Protein AF-A0A2D7PFS9-F1 (afdb_monomer)

Nearest PDB structures (foldseek):
  6zu5-assembly1_LZ0  TM=5.337E-01  e=3.265E-01  Paranosema locustae
  4a4z-assembly1_A  TM=4.158E-01  e=7.770E-02  Saccharomyces cerevisiae
  8q9t-assembly1_A  TM=4.849E-01  e=3.458E-01  Saccharomyces cerevisiae
  9g8o-assembly1_A  TM=4.397E-01  e=2.184E-01  Homo sapiens

Radius of gyration: 18.96 Å; Cα contacts (8 Å, |Δi|>4): 313; chains: 1; bounding box: 48×33×50 Å

Mean predicted aligned error: 10.76 Å

Solvent-a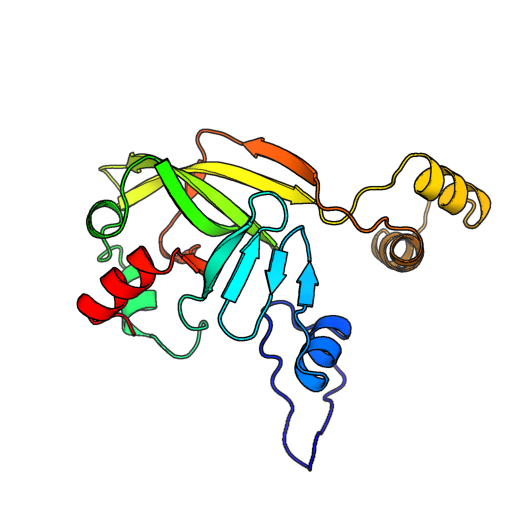ccessible surface area (backbone atoms only — not comparable to full-atom values): 10821 Å² total; per-residue (Å²): 136,86,82,59,70,57,95,88,38,83,66,77,64,76,49,93,59,87,48,73,63,40,44,50,20,60,78,67,77,41,63,34,77,55,48,25,29,37,36,44,89,58,37,35,31,33,68,72,78,72,49,60,26,32,52,56,70,60,102,83,72,32,68,66,47,55,46,26,30,72,74,58,70,52,53,54,76,84,62,48,56,70,70,42,60,34,31,28,56,53,92,93,39,74,28,46,33,34,32,66,47,72,42,89,90,71,51,29,37,29,18,34,37,36,42,44,33,32,68,44,64,50,75,64,34,48,54,49,46,54,71,79,43,75,77,62,96,77,67,55,69,69,59,55,50,64,65,49,64,83,41,55,42,94,54,49,44,78,73,44,79,41,71,86,34,79,48,50,62,76,31,60,44,24,27,33,65,70,42,49,53,52,38,44,76,74,69,42,96

Secondary structure (DSSP, 8-state):
--PPEETTEE----SSS-SHHHHHHHHTT-PEEETTEEE-SSEEEETTTTEEEEE---TTT-HHHHHHHHHT---GGGT--TT-EEEEEETTEEEEEEEEEEETTTTEEEEEEEEEES----HHHHHHHHHHS---TT--HHHHHHHHGGG--S--EEEEEEEEEEEPGGGEEEE-HHHHHHHHHTT--

Foldseek 3Di:
DDFDDDPNDTDDQLDPPPDPQSSVCVVVQHFDDFLQWTHHSFWIARNVPRAIWGFLPDPPDFPPLLVCLVVVVDQVVLLDDQQFWFWFDDPNDTWIWGFHDADPPRSKTFTKTWGKGQWDADPVLVVVLCVVDVDDPDDDPVVVVVSSVVRTDGDIDTPDIDGGDIDGSNGTTTGHPSSSVVCVVVVRD

Sequence (189 aa):
MTQYQVDGKGYFNKHPYNNRESRWCDLNEVPYARNGYLYGSETIEDQITGITYYQIDGYYNNTNLYRGFHDGTVDPSTLFKEGDTLLIRHQQADVRFKITEFSPRAKNMIGTRYLNIAWHWDEEGWNKYKKENPIETNESNWKVWHQRNAFWTTGSVLAGAQPDKIARPWSWTAVTKETLLKLQLLGYQ

pLDDT: mean 74.64, std 15.45, range [36.56, 96.38]

Structure (mmCIF, N/CA/C/O backbone):
data_AF-A0A2D7PFS9-F1
#
_entry.id   AF-A0A2D7PFS9-F1
#
loop_
_atom_site.group_PDB
_atom_site.id
_atom_site.type_symbol
_atom_site.label_atom_id
_atom_site.label_alt_id
_atom_site.label_comp_id
_atom_site.label_asym_id
_atom_site.label_entity_id
_atom_site.label_seq_id
_atom_site.pdbx_PDB_ins_code
_atom_site.Cartn_x
_atom_site.Cartn_y
_atom_site.Cartn_z
_atom_site.occupancy
_atom_site.B_iso_or_equiv
_atom_site.auth_seq_id
_atom_site.auth_comp_id
_atom_site.auth_asym_id
_atom_site.auth_atom_id
_atom_site.pdbx_PDB_model_num
ATOM 1 N N . MET A 1 1 ? -5.370 13.225 -25.194 1.00 37.44 1 MET A N 1
ATOM 2 C CA . MET A 1 1 ? -5.772 11.989 -24.489 1.00 37.44 1 MET A CA 1
ATOM 3 C C . MET A 1 1 ? -6.337 11.043 -25.527 1.00 37.44 1 MET A C 1
ATOM 5 O O . MET A 1 1 ? -7.378 11.349 -26.084 1.00 37.44 1 MET A O 1
ATOM 9 N N . THR A 1 2 ? -5.630 9.967 -25.859 1.00 36.56 2 THR A N 1
ATOM 10 C CA . THR A 1 2 ? -6.078 9.007 -26.877 1.00 36.56 2 THR A CA 1
ATOM 11 C C . THR A 1 2 ? -6.886 7.915 -26.178 1.00 36.56 2 THR A C 1
ATOM 13 O O . THR A 1 2 ? -6.328 7.142 -25.399 1.00 36.56 2 THR A O 1
ATOM 16 N N . GLN A 1 3 ? -8.205 7.910 -26.382 1.00 41.66 3 GLN A N 1
ATOM 17 C CA . GLN A 1 3 ? -9.082 6.808 -25.983 1.00 41.66 3 GLN A CA 1
ATOM 18 C C . GLN A 1 3 ? -8.794 5.617 -26.901 1.00 41.66 3 GLN A C 1
ATOM 20 O O . GLN A 1 3 ? -8.878 5.747 -28.119 1.00 41.66 3 GLN A O 1
ATOM 25 N N . TYR A 1 4 ? -8.446 4.472 -26.319 1.00 47.06 4 TYR A N 1
ATOM 26 C CA . TYR A 1 4 ? -8.440 3.206 -27.045 1.00 47.06 4 TYR A CA 1
ATOM 27 C C . TYR A 1 4 ? -9.873 2.668 -27.022 1.00 47.06 4 TYR A C 1
ATOM 29 O O . TYR A 1 4 ? -10.461 2.522 -25.948 1.00 47.06 4 TYR A O 1
ATOM 37 N N . GLN A 1 5 ? -10.456 2.447 -28.198 1.00 44.25 5 GLN A N 1
ATOM 38 C CA . GLN A 1 5 ? -11.709 1.710 -28.331 1.00 44.25 5 GLN A CA 1
ATOM 39 C C . GLN A 1 5 ? -11.367 0.232 -28.489 1.00 44.25 5 GLN A C 1
ATOM 41 O O . GLN A 1 5 ? -10.581 -0.125 -29.365 1.00 44.25 5 GLN A O 1
ATOM 46 N N . VAL A 1 6 ? -11.957 -0.607 -27.645 1.00 52.56 6 VAL A N 1
ATOM 47 C CA . VAL A 1 6 ? -11.979 -2.062 -27.826 1.00 52.56 6 VAL A CA 1
ATOM 48 C C . VAL A 1 6 ? -13.444 -2.419 -28.039 1.00 52.56 6 VAL A C 1
ATOM 50 O O . VAL A 1 6 ? -14.292 -2.046 -27.228 1.00 52.56 6 VAL A O 1
ATOM 53 N N . ASP A 1 7 ? -13.759 -3.020 -29.185 1.00 49.22 7 ASP A N 1
ATOM 54 C CA . ASP A 1 7 ? -15.115 -3.439 -29.573 1.00 49.22 7 ASP A CA 1
ATOM 55 C C . ASP A 1 7 ? -16.197 -2.348 -29.451 1.00 49.22 7 ASP A C 1
ATOM 57 O O . ASP A 1 7 ? -17.320 -2.584 -29.004 1.00 49.22 7 ASP A O 1
ATOM 61 N N . GLY A 1 8 ? -15.858 -1.107 -29.819 1.00 46.31 8 GLY A N 1
ATOM 62 C CA . GLY A 1 8 ? -16.804 0.016 -29.816 1.00 46.31 8 GLY A CA 1
ATOM 63 C C . GLY A 1 8 ? -17.217 0.516 -28.424 1.00 46.31 8 GLY A C 1
ATOM 64 O O . GLY A 1 8 ? -18.069 1.399 -28.327 1.00 46.31 8 GLY A O 1
ATOM 65 N N . LYS A 1 9 ? -16.607 0.008 -27.344 1.00 46.25 9 LYS A N 1
ATOM 66 C CA . LYS A 1 9 ? -16.792 0.497 -25.971 1.00 46.25 9 LYS A CA 1
ATOM 67 C C . LYS A 1 9 ? -15.517 1.183 -25.475 1.00 46.25 9 LYS A C 1
ATOM 69 O O . LYS A 1 9 ? -14.399 0.826 -25.848 1.00 46.25 9 LYS A O 1
ATOM 74 N N . GLY A 1 10 ? -15.685 2.219 -24.652 1.00 55.06 10 GLY A N 1
ATOM 75 C CA . GLY A 1 10 ? -14.561 2.906 -24.019 1.00 55.06 10 GLY A CA 1
ATOM 76 C C . GLY A 1 10 ? -13.816 1.953 -23.086 1.00 55.06 10 GLY A C 1
ATOM 77 O O . GLY A 1 10 ? -14.425 1.375 -22.189 1.00 55.06 10 GLY A O 1
ATOM 78 N N . TYR A 1 11 ? -12.512 1.788 -23.302 1.00 62.66 11 TYR A N 1
ATOM 79 C CA . TYR A 1 11 ? -11.672 0.982 -22.428 1.00 62.66 11 TYR A CA 1
ATOM 80 C C . TYR A 1 11 ? -11.375 1.735 -21.118 1.00 62.66 11 TYR A C 1
ATOM 82 O O . TYR A 1 11 ? -10.714 2.780 -21.133 1.00 62.66 11 TYR A O 1
ATOM 90 N N . PHE A 1 12 ? -11.852 1.207 -19.987 1.00 66.81 12 PHE A N 1
ATOM 91 C CA . PHE A 1 12 ? -11.515 1.705 -18.652 1.00 66.81 12 PHE A CA 1
ATOM 92 C C . PHE A 1 12 ? -10.329 0.914 -18.097 1.00 66.81 12 PHE A C 1
ATOM 94 O O . PHE A 1 12 ? -10.420 -0.294 -17.913 1.00 66.81 12 PHE A O 1
ATOM 101 N N . ASN A 1 13 ? -9.222 1.612 -17.842 1.00 66.75 13 ASN A N 1
ATOM 102 C CA . ASN A 1 13 ? -8.025 1.039 -17.229 1.00 66.75 13 ASN A CA 1
ATOM 103 C C . ASN A 1 13 ? -8.350 0.551 -15.812 1.00 66.75 13 ASN A C 1
ATOM 105 O O . ASN A 1 13 ? -8.906 1.326 -15.029 1.00 66.75 13 ASN A O 1
ATOM 109 N N . LYS A 1 14 ? -8.020 -0.706 -15.501 1.00 69.44 14 LYS A N 1
ATOM 110 C CA . LYS A 1 14 ? -8.278 -1.307 -14.184 1.00 69.44 14 LYS A CA 1
ATOM 111 C C . LYS A 1 14 ? -7.161 -0.977 -13.195 1.00 69.44 14 LYS A C 1
ATOM 113 O O . LYS A 1 14 ? -7.365 -1.057 -11.989 1.00 69.44 14 LYS A O 1
ATOM 118 N N . HIS A 1 15 ? -5.992 -0.557 -13.677 1.00 69.62 15 HIS A N 1
ATOM 119 C CA . HIS A 1 15 ? -4.883 -0.156 -12.824 1.00 69.62 15 HIS A CA 1
ATOM 120 C C . HIS A 1 15 ? -4.951 1.329 -12.423 1.00 69.62 15 HIS A C 1
ATOM 122 O O . HIS A 1 15 ? -5.372 2.191 -13.203 1.00 69.62 15 HIS A O 1
ATOM 128 N N . PRO A 1 16 ? -4.423 1.689 -11.236 1.00 66.38 16 PRO A N 1
ATOM 129 C CA . PRO A 1 16 ? -4.469 3.063 -10.728 1.00 66.38 16 PRO A CA 1
ATOM 130 C C . PRO A 1 16 ? -3.662 4.067 -11.565 1.00 66.38 16 PRO A C 1
ATOM 132 O O . PRO A 1 16 ? -3.905 5.274 -11.518 1.00 66.38 16 PRO A O 1
ATOM 135 N N . TYR A 1 17 ? -2.673 3.598 -12.325 1.00 67.25 17 TYR A N 1
ATOM 136 C CA . TYR A 1 17 ? -1.812 4.457 -13.129 1.00 67.25 17 TYR A CA 1
ATOM 137 C C . TYR A 1 17 ? -2.347 4.493 -14.550 1.00 67.25 17 TYR A C 1
ATOM 139 O O . TYR A 1 17 ? -2.007 3.630 -15.331 1.00 67.25 17 TYR A O 1
ATOM 147 N N . ASN A 1 18 ? -3.158 5.488 -14.909 1.00 71.81 18 ASN A N 1
ATOM 148 C CA . ASN A 1 18 ? -3.844 5.559 -16.206 1.00 71.81 18 ASN A CA 1
ATOM 149 C C . ASN A 1 18 ? -2.922 5.902 -17.413 1.00 71.81 18 ASN A C 1
ATOM 151 O O . ASN A 1 18 ? -3.154 6.872 -18.143 1.00 71.81 18 ASN A O 1
ATOM 155 N N . ASN A 1 19 ? -1.845 5.139 -17.613 1.00 74.38 19 ASN A N 1
ATOM 156 C CA . ASN A 1 19 ? -0.821 5.341 -18.646 1.00 74.38 19 ASN A CA 1
ATOM 157 C C . ASN A 1 19 ? -0.908 4.281 -19.768 1.00 74.38 19 ASN A C 1
ATOM 159 O O . ASN A 1 19 ? -1.811 3.456 -19.788 1.00 74.38 19 ASN A O 1
ATOM 163 N N . ARG A 1 20 ? -0.023 4.336 -20.772 1.00 69.75 20 ARG A N 1
ATOM 164 C CA . ARG A 1 20 ? -0.059 3.399 -21.915 1.00 69.75 20 ARG A CA 1
ATOM 165 C C . ARG A 1 20 ? 0.257 1.955 -21.511 1.00 69.75 20 ARG A C 1
ATOM 167 O O . ARG A 1 20 ? -0.365 1.042 -22.033 1.00 69.75 20 ARG A O 1
ATOM 174 N N . GLU A 1 21 ? 1.225 1.780 -20.621 1.00 67.94 21 GLU A N 1
ATOM 175 C CA . GLU A 1 21 ? 1.748 0.475 -20.212 1.00 67.94 21 GLU A CA 1
ATOM 176 C C . GLU A 1 21 ? 0.730 -0.309 -19.386 1.00 67.94 21 GLU A C 1
ATOM 178 O O . GLU A 1 21 ? 0.379 -1.418 -19.754 1.00 67.94 21 GLU A O 1
ATOM 183 N N . SER A 1 22 ? 0.156 0.312 -18.357 1.00 72.50 22 SER A N 1
ATOM 184 C CA . SER A 1 22 ? -0.964 -0.260 -17.595 1.00 72.50 22 SER A CA 1
ATOM 185 C C . SER A 1 22 ? -2.139 -0.683 -18.483 1.00 72.50 22 SER A C 1
ATOM 187 O O . SER A 1 22 ? -2.634 -1.791 -18.346 1.00 72.50 22 SER A O 1
ATOM 189 N N . ARG A 1 23 ? -2.557 0.147 -19.452 1.00 72.50 23 ARG A N 1
ATOM 190 C CA . ARG A 1 23 ? -3.626 -0.238 -20.391 1.00 72.50 23 ARG A CA 1
ATOM 191 C C . ARG A 1 23 ? -3.243 -1.463 -21.213 1.00 72.50 23 ARG A C 1
ATOM 193 O O . ARG A 1 23 ? -4.098 -2.288 -21.491 1.00 72.50 23 ARG A O 1
ATOM 200 N N . TRP A 1 24 ? -1.983 -1.570 -21.630 1.00 74.56 24 TRP A N 1
ATOM 201 C CA . TRP A 1 24 ? -1.504 -2.757 -22.332 1.00 74.56 24 TRP A CA 1
ATOM 202 C C . TRP A 1 24 ? -1.527 -3.986 -21.416 1.00 74.56 24 TRP A C 1
ATOM 204 O O . TRP A 1 24 ? -2.018 -5.024 -21.848 1.00 74.56 24 TRP A O 1
ATOM 214 N N . CYS A 1 25 ? -1.071 -3.860 -20.167 1.00 67.69 25 CYS A N 1
ATOM 215 C CA . CYS A 1 25 ? -1.106 -4.938 -19.177 1.00 67.69 25 CYS A CA 1
ATOM 216 C C . CYS A 1 25 ? -2.524 -5.479 -18.990 1.00 67.69 25 CYS A C 1
ATOM 218 O O . CYS A 1 25 ? -2.749 -6.674 -19.158 1.00 67.69 25 CYS A O 1
ATOM 220 N N . ASP A 1 26 ? -3.494 -4.590 -18.777 1.00 71.88 26 ASP A N 1
ATOM 221 C CA . ASP A 1 26 ? -4.888 -4.992 -18.646 1.00 71.88 26 ASP A CA 1
ATOM 222 C C . ASP A 1 26 ? -5.436 -5.706 -19.896 1.00 71.88 26 ASP A C 1
ATOM 224 O O . ASP A 1 26 ? -6.145 -6.702 -19.777 1.00 71.88 26 ASP A O 1
ATOM 228 N N . LEU A 1 27 ? -5.141 -5.185 -21.097 1.00 73.12 27 LEU A N 1
ATOM 229 C CA . LEU A 1 27 ? -5.621 -5.751 -22.365 1.00 73.12 27 LEU A CA 1
ATOM 230 C C . LEU A 1 27 ? -5.030 -7.132 -22.663 1.00 73.12 27 LEU A C 1
ATOM 232 O O . LEU A 1 27 ? -5.586 -7.862 -23.477 1.00 73.12 27 LEU A O 1
ATOM 236 N N . ASN A 1 28 ? -3.905 -7.467 -22.034 1.00 71.25 28 ASN A N 1
ATOM 237 C CA . ASN A 1 28 ? -3.228 -8.752 -22.180 1.00 71.25 28 ASN A CA 1
ATOM 238 C C . ASN A 1 28 ? -3.375 -9.627 -20.929 1.00 71.25 28 ASN A C 1
ATOM 240 O O . ASN A 1 28 ? -2.728 -10.665 -20.849 1.00 71.25 28 ASN A O 1
ATOM 244 N N . GLU A 1 29 ? -4.196 -9.208 -19.959 1.00 73.56 29 GLU A N 1
ATOM 245 C CA . GLU A 1 29 ? -4.440 -9.931 -18.706 1.00 73.56 29 GLU A CA 1
ATOM 246 C C . GLU A 1 29 ? -3.153 -10.264 -17.928 1.00 73.56 29 GLU A C 1
ATOM 248 O O . GLU A 1 29 ? -3.071 -11.270 -17.222 1.00 73.56 29 GLU A O 1
ATOM 253 N N . VAL A 1 30 ? -2.136 -9.402 -18.031 1.00 72.31 30 VAL A N 1
ATOM 254 C CA . VAL A 1 30 ? -0.877 -9.535 -17.287 1.00 72.31 30 VAL A CA 1
ATOM 255 C C . VAL A 1 30 ? -0.781 -8.470 -16.197 1.00 72.31 30 VAL A C 1
ATOM 257 O O . VAL A 1 30 ? -1.264 -7.354 -16.389 1.00 72.31 30 VAL A O 1
ATOM 260 N N . PRO A 1 31 ? -0.137 -8.755 -15.054 1.00 71.62 31 PRO A N 1
ATOM 261 C CA . PRO A 1 31 ? 0.005 -7.754 -14.007 1.00 71.62 31 PRO A CA 1
ATOM 262 C C . PRO A 1 31 ? 0.875 -6.561 -14.435 1.00 71.62 31 PRO A C 1
ATOM 264 O O . PRO A 1 31 ? 1.884 -6.715 -15.126 1.00 71.62 31 PRO A O 1
ATOM 267 N N . TYR A 1 32 ? 0.518 -5.361 -13.978 1.00 77.69 32 TYR A N 1
ATOM 268 C CA . TYR A 1 32 ? 1.277 -4.137 -14.225 1.00 77.69 32 TYR A CA 1
ATOM 269 C C . TYR A 1 32 ? 2.350 -3.935 -13.149 1.00 77.69 32 TYR A C 1
ATOM 271 O O . TYR A 1 32 ? 2.025 -3.790 -11.976 1.00 77.69 32 TYR A O 1
ATOM 279 N N . ALA A 1 33 ? 3.631 -3.897 -13.517 1.00 79.06 33 ALA A N 1
ATOM 280 C CA . ALA A 1 33 ? 4.724 -3.695 -12.564 1.00 79.06 33 ALA A CA 1
ATOM 281 C C . ALA A 1 33 ? 5.068 -2.205 -12.395 1.00 79.06 33 ALA A C 1
ATOM 283 O O . ALA A 1 33 ? 5.332 -1.500 -13.369 1.00 79.06 33 ALA A O 1
ATOM 284 N N . ARG A 1 34 ? 5.107 -1.704 -11.153 1.00 78.50 34 ARG A N 1
ATOM 285 C CA . ARG A 1 34 ? 5.558 -0.337 -10.848 1.00 78.50 34 ARG A CA 1
ATOM 286 C C . ARG A 1 34 ? 5.988 -0.176 -9.396 1.00 78.50 34 ARG A C 1
ATOM 288 O O . ARG A 1 34 ? 5.299 -0.612 -8.488 1.00 78.50 34 ARG A O 1
ATOM 295 N N . ASN A 1 35 ? 7.082 0.553 -9.170 1.00 78.06 35 ASN A N 1
ATOM 296 C CA . ASN A 1 35 ? 7.587 0.916 -7.836 1.00 78.06 35 ASN A CA 1
ATOM 297 C C . ASN A 1 35 ? 7.709 -0.277 -6.874 1.00 78.06 35 ASN A C 1
ATOM 299 O O . ASN A 1 35 ? 7.381 -0.156 -5.708 1.00 78.06 35 ASN A O 1
ATOM 303 N N . GLY A 1 36 ? 8.134 -1.437 -7.361 1.00 79.31 36 GLY A N 1
ATOM 304 C CA . GLY A 1 36 ? 8.255 -2.660 -6.576 1.00 79.31 36 GLY A CA 1
ATOM 305 C C . GLY A 1 36 ? 6.948 -3.312 -6.180 1.00 79.31 36 GLY A C 1
ATOM 306 O O . GLY A 1 36 ? 6.937 -4.141 -5.277 1.00 79.31 36 GLY A O 1
ATOM 307 N N . TYR A 1 37 ? 5.877 -2.964 -6.883 1.00 85.81 37 TYR A N 1
ATOM 308 C CA . TYR A 1 37 ? 4.591 -3.619 -6.781 1.00 85.81 37 TYR A CA 1
ATOM 309 C C . TYR A 1 37 ? 4.185 -4.218 -8.119 1.00 85.81 37 TYR A C 1
ATOM 311 O O . TYR A 1 37 ? 4.434 -3.633 -9.177 1.00 85.81 37 TYR A O 1
ATOM 319 N N . LEU A 1 38 ? 3.528 -5.365 -8.050 1.00 85.94 38 LEU A N 1
ATOM 320 C CA . LEU A 1 38 ? 2.898 -6.030 -9.174 1.00 85.94 38 LEU A CA 1
ATOM 321 C C . LEU A 1 38 ? 1.381 -5.894 -9.015 1.00 85.94 38 LEU A C 1
ATOM 323 O O . LEU A 1 38 ? 0.779 -6.503 -8.134 1.00 85.94 38 LEU A O 1
ATOM 327 N N . TYR A 1 39 ? 0.777 -5.029 -9.822 1.00 85.25 39 TYR A N 1
ATOM 328 C CA . TYR A 1 39 ? -0.640 -4.693 -9.768 1.00 85.25 39 TYR A CA 1
ATOM 329 C C . TYR A 1 39 ? -1.437 -5.673 -10.631 1.00 85.25 39 TYR A C 1
ATOM 331 O O . TYR A 1 39 ? -1.356 -5.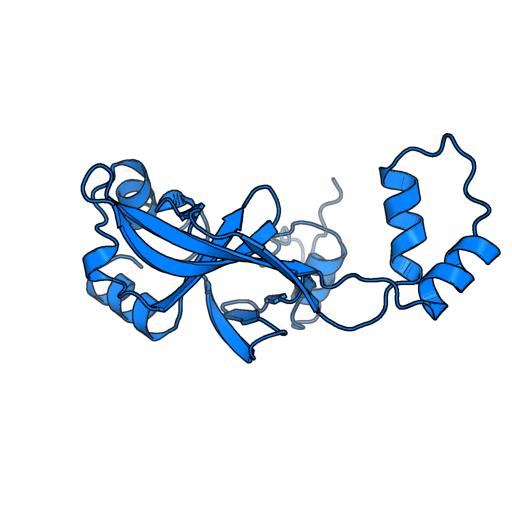630 -11.857 1.00 85.25 39 TYR A O 1
ATOM 339 N N . GLY A 1 40 ? -2.219 -6.540 -9.995 1.00 81.94 40 GLY A N 1
ATOM 340 C CA . GLY A 1 40 ? -3.272 -7.318 -10.639 1.00 81.94 40 GLY A CA 1
ATOM 341 C C . GLY A 1 40 ? -4.590 -6.542 -10.721 1.00 81.94 40 GLY A C 1
ATOM 342 O O . GLY A 1 40 ? -4.657 -5.352 -10.398 1.00 81.94 40 GLY A O 1
ATOM 343 N N . SER A 1 41 ? -5.651 -7.233 -11.140 1.00 77.12 41 SER A N 1
ATOM 344 C CA . SER A 1 41 ? -7.008 -6.672 -11.193 1.00 77.12 41 SER A CA 1
ATOM 345 C C . SER A 1 41 ? -7.600 -6.411 -9.806 1.00 77.12 41 SER A C 1
ATOM 347 O O . SER A 1 41 ? -8.344 -5.456 -9.642 1.00 77.12 41 SER A O 1
ATOM 349 N N . GLU A 1 42 ? -7.262 -7.244 -8.820 1.00 82.75 42 GLU A N 1
ATOM 350 C CA . GLU A 1 42 ? -7.801 -7.174 -7.448 1.00 82.75 42 GLU A CA 1
ATOM 351 C C . GLU A 1 42 ? -6.700 -7.109 -6.384 1.00 82.75 42 GLU A C 1
ATOM 353 O O . GLU A 1 42 ? -6.916 -6.667 -5.253 1.00 82.75 42 GLU A O 1
ATOM 358 N N . THR A 1 43 ? -5.498 -7.555 -6.737 1.00 90.25 43 THR A N 1
ATOM 359 C CA . THR A 1 43 ? -4.380 -7.709 -5.813 1.00 90.25 43 THR A CA 1
ATOM 360 C C . THR A 1 43 ? -3.212 -6.821 -6.203 1.00 90.25 43 THR A C 1
ATOM 362 O O . THR A 1 43 ? -3.080 -6.369 -7.340 1.00 90.25 43 THR A O 1
ATOM 365 N N . ILE A 1 44 ? -2.360 -6.536 -5.226 1.00 91.38 44 ILE A N 1
ATOM 366 C CA . ILE A 1 44 ? -1.095 -5.838 -5.412 1.00 91.38 44 ILE A CA 1
ATOM 367 C C . ILE A 1 44 ? -0.042 -6.609 -4.628 1.00 91.38 44 ILE A C 1
ATOM 369 O O . ILE A 1 44 ? -0.118 -6.687 -3.403 1.00 91.38 44 ILE A O 1
ATOM 373 N N . GLU A 1 45 ? 0.942 -7.178 -5.311 1.00 91.56 45 GLU A N 1
ATOM 374 C CA . GLU A 1 45 ? 2.037 -7.894 -4.660 1.00 91.56 45 GLU A CA 1
ATOM 375 C C . GLU A 1 45 ? 3.235 -6.967 -4.456 1.00 91.56 45 GLU A C 1
ATOM 377 O O . GLU A 1 45 ? 3.754 -6.400 -5.414 1.00 91.56 45 GLU A O 1
ATOM 382 N N . ASP A 1 46 ? 3.696 -6.823 -3.216 1.00 91.12 46 ASP A N 1
ATOM 383 C CA . ASP A 1 46 ? 4.973 -6.184 -2.900 1.00 91.12 46 ASP A CA 1
ATOM 384 C C . ASP A 1 46 ? 6.118 -7.145 -3.222 1.00 91.12 46 ASP A C 1
ATOM 386 O O . ASP A 1 46 ? 6.378 -8.090 -2.478 1.00 91.12 46 ASP A O 1
ATOM 390 N N . GLN A 1 47 ? 6.822 -6.869 -4.317 1.00 85.12 47 GLN A N 1
ATOM 391 C CA . GLN A 1 47 ? 7.901 -7.702 -4.848 1.00 85.12 47 GLN A CA 1
ATOM 392 C C . GLN A 1 47 ? 9.137 -7.748 -3.933 1.00 85.12 47 GLN A C 1
ATOM 394 O O . GLN A 1 47 ? 10.017 -8.578 -4.139 1.00 85.12 47 GLN A O 1
ATOM 399 N N . ILE A 1 48 ? 9.234 -6.869 -2.928 1.00 84.19 48 ILE A N 1
ATOM 400 C CA . ILE A 1 48 ? 10.351 -6.859 -1.972 1.00 84.19 48 ILE A CA 1
ATOM 401 C C . ILE A 1 48 ? 10.092 -7.828 -0.819 1.00 84.19 48 ILE A C 1
ATOM 403 O O . ILE A 1 48 ? 11.016 -8.478 -0.337 1.00 84.19 48 ILE A O 1
ATOM 407 N N . THR A 1 49 ? 8.849 -7.910 -0.340 1.00 87.88 49 THR A N 1
ATOM 408 C CA . THR A 1 49 ? 8.495 -8.760 0.813 1.00 87.88 49 THR A CA 1
ATOM 409 C C . THR A 1 49 ? 7.671 -9.991 0.469 1.00 87.88 49 THR A C 1
ATOM 411 O O . THR A 1 49 ? 7.444 -10.811 1.353 1.00 87.88 49 THR A O 1
ATOM 414 N N . GLY A 1 50 ? 7.177 -10.111 -0.764 1.00 89.75 50 GLY A N 1
ATOM 415 C CA . GLY A 1 50 ? 6.237 -11.159 -1.176 1.00 89.75 50 GLY A CA 1
ATOM 416 C C . GLY A 1 50 ? 4.847 -11.023 -0.543 1.00 89.75 50 GLY A C 1
ATOM 417 O O . GLY A 1 50 ? 4.058 -11.965 -0.558 1.00 89.75 50 GLY A O 1
ATOM 418 N N . ILE A 1 51 ? 4.531 -9.869 0.057 1.00 93.62 51 ILE A N 1
ATOM 419 C CA . ILE A 1 51 ? 3.226 -9.645 0.690 1.00 93.62 51 ILE A CA 1
ATOM 420 C C . ILE A 1 51 ? 2.222 -9.294 -0.402 1.00 93.62 51 ILE A C 1
ATOM 422 O O . ILE A 1 51 ? 2.430 -8.353 -1.165 1.00 93.62 51 ILE A O 1
ATOM 426 N N . THR A 1 52 ? 1.107 -10.020 -0.440 1.00 95.69 52 THR A N 1
ATOM 427 C CA . THR A 1 52 ? -0.028 -9.695 -1.306 1.00 95.69 52 THR A CA 1
ATOM 428 C C . THR A 1 52 ? -1.051 -8.856 -0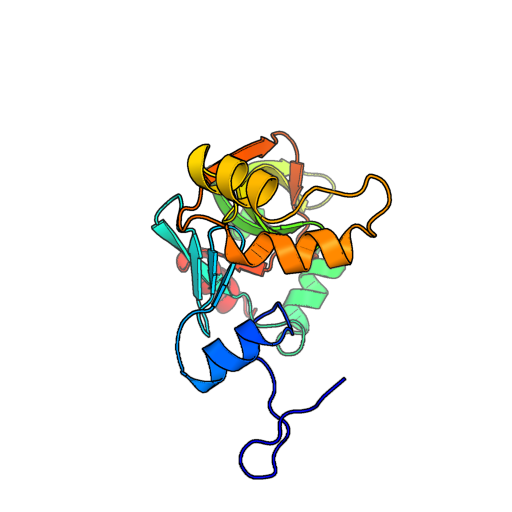.552 1.00 95.69 52 THR A C 1
ATOM 430 O O . THR A 1 52 ? -1.612 -9.284 0.462 1.00 95.69 52 THR A O 1
ATOM 433 N N . TYR A 1 53 ? -1.319 -7.672 -1.083 1.00 95.38 53 TYR A N 1
ATOM 434 C CA . TYR A 1 53 ? -2.391 -6.785 -0.665 1.00 95.38 53 TYR A CA 1
ATOM 435 C C . TYR A 1 53 ? -3.591 -6.936 -1.600 1.00 95.38 53 TYR A C 1
ATOM 437 O O . TYR A 1 53 ? -3.452 -7.316 -2.760 1.00 95.38 53 TYR A O 1
ATOM 445 N N . TYR A 1 54 ? -4.770 -6.621 -1.089 1.00 92.06 54 TYR A N 1
ATOM 446 C CA . TYR A 1 54 ? -6.043 -6.649 -1.787 1.00 92.06 54 TYR A CA 1
ATOM 447 C C . TYR A 1 54 ? -6.574 -5.230 -1.821 1.00 92.06 54 TYR A C 1
ATOM 449 O O . TYR A 1 54 ? -6.602 -4.546 -0.791 1.00 92.06 54 TYR A O 1
ATOM 457 N N . GLN A 1 55 ? -6.920 -4.777 -3.019 1.00 86.50 55 GLN A N 1
ATOM 458 C CA . GLN A 1 55 ? -7.391 -3.421 -3.231 1.00 86.50 55 GLN A CA 1
ATOM 459 C C . GLN A 1 55 ? -8.673 -3.206 -2.425 1.00 86.50 55 GLN A C 1
ATOM 461 O O . GLN A 1 55 ? -9.578 -4.036 -2.433 1.00 86.50 55 GLN A O 1
ATOM 466 N N . ILE A 1 56 ? -8.712 -2.103 -1.683 1.00 82.31 56 ILE A N 1
ATOM 467 C CA . ILE A 1 56 ? -9.953 -1.621 -1.087 1.00 82.31 56 ILE A CA 1
ATOM 468 C C . ILE A 1 56 ? -10.688 -0.960 -2.251 1.00 82.31 56 ILE A C 1
ATOM 470 O O . ILE A 1 56 ? -10.124 -0.044 -2.852 1.00 82.31 56 ILE A O 1
ATOM 474 N N . ASP A 1 57 ? -11.851 -1.496 -2.622 1.00 63.88 57 ASP A N 1
ATOM 475 C CA . ASP A 1 57 ? -12.530 -1.246 -3.897 1.00 63.88 57 ASP A CA 1
ATOM 476 C C . ASP A 1 57 ? -12.462 0.218 -4.362 1.00 63.88 57 ASP A C 1
ATOM 478 O O . ASP A 1 57 ? -12.636 1.156 -3.578 1.00 63.88 57 ASP A O 1
ATOM 482 N N . GLY A 1 58 ? -12.161 0.405 -5.653 1.00 53.53 58 GLY A N 1
ATOM 483 C CA . GLY A 1 58 ? -11.769 1.690 -6.232 1.00 53.53 58 GLY A CA 1
ATOM 484 C C . GLY A 1 58 ? -12.737 2.832 -5.912 1.00 53.53 58 GLY A C 1
ATOM 485 O O . GLY A 1 58 ? -13.939 2.616 -5.781 1.00 53.53 58 GLY A O 1
ATOM 486 N N . TYR A 1 59 ? -12.184 4.052 -5.857 1.00 42.44 59 TYR A N 1
ATOM 487 C CA . TYR A 1 59 ? -12.746 5.382 -5.524 1.00 42.44 59 TYR A CA 1
ATOM 488 C C . TYR A 1 59 ? -14.237 5.674 -5.844 1.00 42.44 59 TYR A C 1
ATOM 490 O O . TYR A 1 59 ? -14.785 6.658 -5.355 1.00 42.44 59 TYR A O 1
ATOM 498 N N . TYR A 1 60 ? -14.903 4.854 -6.658 1.00 41.91 60 TYR A N 1
ATOM 499 C CA . TYR A 1 60 ? -16.249 5.041 -7.185 1.00 41.91 60 TYR A CA 1
ATOM 500 C C . TYR A 1 60 ? -17.328 4.079 -6.651 1.00 41.91 60 TYR A C 1
ATOM 502 O O . TYR A 1 60 ? -18.499 4.413 -6.809 1.00 41.91 60 TYR A O 1
ATOM 510 N N . ASN A 1 61 ? -16.995 2.951 -5.999 1.00 49.69 61 ASN A N 1
ATOM 511 C CA . ASN A 1 61 ? -18.008 1.926 -5.672 1.00 49.69 61 ASN A CA 1
ATOM 512 C C . ASN A 1 61 ? -18.403 1.812 -4.185 1.00 49.69 61 ASN A C 1
ATOM 514 O O . ASN A 1 61 ? -19.517 1.375 -3.911 1.00 49.69 61 ASN A O 1
ATOM 518 N N . ASN A 1 62 ? -17.583 2.281 -3.233 1.00 61.53 62 ASN A N 1
ATOM 519 C CA . ASN A 1 62 ? -17.887 2.167 -1.797 1.00 61.53 62 ASN A CA 1
ATOM 520 C C . ASN A 1 62 ? -18.021 3.530 -1.095 1.00 61.53 62 ASN A C 1
ATOM 522 O O . ASN A 1 62 ? -17.162 3.973 -0.326 1.00 61.53 62 ASN A O 1
ATOM 526 N N . THR A 1 63 ? -19.134 4.224 -1.343 1.00 65.19 63 THR A N 1
ATOM 527 C CA . THR A 1 63 ? -19.402 5.547 -0.750 1.00 65.19 63 THR A CA 1
ATOM 528 C C . THR A 1 63 ? -19.421 5.544 0.778 1.00 65.19 63 THR A C 1
ATOM 530 O O . THR A 1 63 ? -19.112 6.571 1.379 1.00 65.19 63 THR A O 1
ATOM 533 N N . ASN A 1 64 ? -19.767 4.422 1.417 1.00 71.69 64 ASN A N 1
ATOM 534 C CA . ASN A 1 64 ? -19.856 4.329 2.876 1.00 71.69 64 ASN A CA 1
ATOM 535 C C . ASN A 1 64 ? -18.475 4.261 3.526 1.00 71.69 64 ASN A C 1
ATOM 537 O O . ASN A 1 64 ? -18.234 4.965 4.503 1.00 71.69 64 ASN A O 1
ATOM 541 N N . LEU A 1 65 ? -17.554 3.484 2.955 1.00 75.12 65 LEU A N 1
ATOM 542 C CA . LEU A 1 65 ? -16.182 3.409 3.443 1.00 75.12 65 LEU A CA 1
ATOM 543 C C . LEU A 1 65 ? -15.436 4.724 3.226 1.00 75.12 65 LEU A C 1
ATOM 545 O O . LEU A 1 65 ? -14.816 5.232 4.155 1.00 75.12 65 LEU A O 1
ATOM 549 N N . TYR A 1 66 ? -15.551 5.332 2.041 1.00 71.00 66 TYR A N 1
ATOM 550 C CA . TYR A 1 66 ? -14.911 6.624 1.780 1.00 71.00 66 TYR A CA 1
ATOM 551 C C . TYR A 1 66 ? -15.513 7.754 2.616 1.00 71.00 66 TYR A C 1
ATOM 553 O O . TYR A 1 66 ? -14.768 8.599 3.116 1.00 71.00 66 TYR A O 1
ATOM 561 N N . ARG A 1 67 ? -16.835 7.761 2.839 1.00 73.75 67 ARG A N 1
ATOM 562 C CA . ARG A 1 67 ? -17.454 8.681 3.802 1.00 73.75 67 ARG A CA 1
ATOM 563 C C . ARG A 1 67 ? -16.886 8.444 5.200 1.00 73.75 67 ARG A C 1
ATOM 565 O O . ARG A 1 67 ? -16.427 9.407 5.802 1.00 73.75 67 ARG A O 1
ATOM 572 N N . GLY A 1 68 ? -16.811 7.185 5.632 1.00 72.25 68 GLY A N 1
ATOM 573 C CA . GLY A 1 68 ? -16.255 6.791 6.923 1.00 72.25 68 GLY A CA 1
ATOM 574 C C . GLY A 1 68 ? -14.781 7.170 7.119 1.00 72.25 68 GLY A C 1
ATOM 575 O O . GLY A 1 68 ? -14.339 7.511 8.219 1.00 72.25 68 GLY A O 1
ATOM 576 N N . PHE A 1 69 ? -14.007 7.148 6.032 1.00 75.81 69 PHE A N 1
ATOM 577 C CA . PHE A 1 69 ? -12.635 7.638 5.996 1.00 75.81 69 PHE A CA 1
ATOM 578 C C . PHE A 1 69 ? -12.556 9.164 6.099 1.00 75.81 69 PHE A C 1
ATOM 580 O O . PHE A 1 69 ? -11.644 9.676 6.745 1.00 75.81 69 PHE A O 1
ATOM 587 N N . HIS A 1 70 ? -13.477 9.891 5.461 1.00 71.19 70 HIS A N 1
ATOM 588 C CA . HIS A 1 70 ? -13.494 11.354 5.440 1.00 71.19 70 HIS A CA 1
ATOM 589 C C . HIS A 1 70 ? -14.052 11.982 6.722 1.00 71.19 70 HIS A C 1
ATOM 591 O O . HIS A 1 70 ? -13.532 13.005 7.164 1.00 71.19 70 HIS A O 1
ATOM 597 N N . ASP A 1 71 ? -15.090 11.393 7.315 1.00 75.06 71 ASP A N 1
ATOM 598 C CA . ASP A 1 71 ? -15.733 11.887 8.537 1.00 75.06 71 ASP A CA 1
ATOM 599 C C . ASP A 1 71 ? -15.058 11.379 9.826 1.00 75.06 71 ASP A C 1
ATOM 601 O O . ASP A 1 71 ? -15.386 11.835 10.923 1.00 75.06 71 ASP A O 1
ATOM 605 N N . GLY A 1 72 ? -14.083 10.470 9.703 1.00 68.94 72 GLY A N 1
ATOM 606 C CA . GLY A 1 72 ? -13.341 9.912 10.831 1.00 68.94 72 GLY A CA 1
ATOM 607 C C . GLY A 1 72 ? -14.166 8.949 11.685 1.00 68.94 72 GLY A C 1
ATOM 608 O O . GLY A 1 72 ? -13.845 8.717 12.855 1.00 68.94 72 GLY A O 1
ATOM 609 N N . THR A 1 73 ? -15.247 8.383 11.150 1.00 75.38 73 THR A N 1
ATOM 610 C CA . THR A 1 73 ? -16.027 7.361 11.860 1.00 75.38 73 THR A CA 1
ATOM 611 C C . THR A 1 73 ? -15.318 6.010 11.863 1.00 75.38 73 THR A C 1
ATOM 613 O O . THR A 1 73 ? -15.399 5.310 12.875 1.00 75.38 73 THR A O 1
ATOM 616 N N . VAL A 1 74 ? -14.523 5.697 10.832 1.00 78.19 74 VAL A N 1
ATOM 617 C CA . VAL A 1 74 ? -13.691 4.484 10.800 1.00 78.19 74 VAL A CA 1
ATOM 618 C C . VAL A 1 74 ? -12.596 4.573 11.862 1.00 78.19 74 VAL A C 1
ATOM 620 O O . VAL A 1 74 ? -11.755 5.469 11.831 1.00 78.19 74 VAL A O 1
ATOM 623 N N . ASP A 1 75 ? -12.605 3.630 12.804 1.00 84.12 75 ASP A N 1
ATOM 624 C CA . ASP A 1 75 ? -11.557 3.473 13.810 1.00 84.12 75 ASP A CA 1
ATOM 625 C C . ASP A 1 75 ? -10.537 2.416 13.354 1.00 84.12 75 ASP A C 1
ATOM 627 O O . ASP A 1 75 ? -10.860 1.222 13.350 1.00 84.12 75 ASP A O 1
ATOM 631 N N . PRO A 1 76 ? -9.300 2.808 12.987 1.00 87.06 76 PRO A N 1
ATOM 632 C CA . PRO A 1 76 ? -8.300 1.857 12.519 1.00 87.06 76 PRO A CA 1
ATOM 633 C C . PRO A 1 76 ? -7.928 0.798 13.558 1.00 87.06 76 PRO A C 1
ATOM 635 O O . PRO A 1 76 ? -7.560 -0.306 13.169 1.00 87.06 76 PRO A O 1
ATOM 638 N N . SER A 1 77 ? -8.057 1.091 14.856 1.00 87.75 77 SER A N 1
ATOM 639 C CA . SER A 1 77 ? -7.710 0.139 15.923 1.00 87.75 77 SER A CA 1
ATOM 640 C C . SER A 1 77 ? -8.653 -1.069 15.984 1.00 87.75 77 SER A C 1
ATOM 642 O O . SER A 1 77 ? -8.311 -2.103 16.549 1.00 87.75 77 SER A O 1
ATOM 644 N N . THR A 1 78 ? -9.829 -0.972 15.356 1.00 87.19 78 THR A N 1
ATOM 645 C CA . THR A 1 78 ? -10.778 -2.092 15.227 1.00 87.19 78 THR A CA 1
ATOM 646 C C . THR A 1 78 ? -10.454 -3.017 14.050 1.00 87.19 78 THR A C 1
ATOM 648 O O . THR A 1 78 ? -10.919 -4.155 13.998 1.00 87.19 78 THR A O 1
ATOM 651 N N . LEU A 1 79 ? -9.646 -2.538 13.100 1.00 89.19 79 LEU A N 1
ATOM 652 C CA . LEU A 1 79 ? -9.318 -3.220 11.846 1.00 89.19 79 LEU A CA 1
ATOM 653 C C . LEU A 1 79 ? -7.892 -3.781 11.845 1.00 89.19 79 LEU A C 1
ATOM 655 O O . LEU A 1 79 ? -7.638 -4.837 11.256 1.00 89.19 79 LEU A O 1
ATOM 659 N N . PHE A 1 80 ? -6.979 -3.074 12.508 1.00 93.12 80 PHE A N 1
ATOM 660 C CA . PHE A 1 80 ? -5.546 -3.331 12.507 1.00 93.12 80 PHE A CA 1
ATOM 661 C C . PHE A 1 80 ? -4.997 -3.473 13.926 1.00 93.12 80 PHE A C 1
ATOM 663 O O . PHE A 1 80 ? -5.558 -2.947 14.885 1.00 93.12 80 PHE A O 1
ATOM 670 N N . LYS A 1 81 ? -3.833 -4.111 14.031 1.00 94.38 81 LYS A N 1
ATOM 671 C CA . LYS A 1 81 ? -2.961 -4.103 15.215 1.00 94.38 81 LYS A CA 1
ATOM 672 C C . LYS A 1 81 ? -1.588 -3.521 14.874 1.00 94.38 81 LYS A C 1
ATOM 674 O O . LYS A 1 81 ? -1.215 -3.387 13.708 1.00 94.38 81 LYS A O 1
ATOM 679 N N . GLU A 1 82 ? -0.811 -3.193 15.900 1.00 94.75 82 GLU A N 1
ATOM 680 C CA . GLU A 1 82 ? 0.598 -2.839 15.719 1.00 94.75 82 GLU A CA 1
ATOM 681 C C . GLU A 1 82 ? 1.354 -3.971 15.009 1.00 94.75 82 GLU A C 1
ATOM 683 O O . GLU A 1 82 ? 1.133 -5.158 15.259 1.00 94.75 82 GLU A O 1
ATOM 688 N N . GLY A 1 83 ? 2.242 -3.600 14.090 1.00 94.69 83 GLY A N 1
ATOM 689 C CA . GLY A 1 83 ? 2.979 -4.529 13.241 1.00 94.69 83 GLY A CA 1
ATOM 690 C C . GLY A 1 83 ? 2.270 -4.915 11.942 1.00 94.69 83 GLY A C 1
ATOM 691 O O . GLY A 1 83 ? 2.966 -5.351 11.020 1.00 94.69 83 GLY A O 1
ATOM 692 N N . ASP A 1 84 ? 0.953 -4.706 11.826 1.00 95.81 84 ASP A N 1
ATOM 693 C CA . ASP A 1 84 ? 0.229 -4.928 10.573 1.00 95.81 84 ASP A CA 1
ATOM 694 C C . ASP A 1 84 ? 0.716 -3.976 9.475 1.00 95.81 84 ASP A C 1
ATOM 696 O O . ASP A 1 84 ? 1.291 -2.908 9.728 1.00 95.81 84 ASP A O 1
ATOM 700 N N . THR A 1 85 ? 0.474 -4.376 8.225 1.00 95.94 85 THR A N 1
ATOM 701 C CA . THR A 1 85 ? 0.836 -3.575 7.058 1.00 95.94 85 THR A CA 1
ATOM 702 C C . THR A 1 85 ? -0.343 -3.339 6.131 1.00 95.94 85 THR A C 1
ATOM 704 O O . THR A 1 85 ? -1.253 -4.159 6.025 1.00 95.94 85 THR A O 1
ATOM 707 N N . LEU A 1 86 ? -0.288 -2.217 5.425 1.00 95.56 86 LEU A N 1
ATOM 708 C CA . LEU A 1 86 ? -1.202 -1.852 4.352 1.00 95.56 86 LEU A CA 1
ATOM 709 C C . LEU A 1 86 ? -0.456 -1.040 3.291 1.00 95.56 86 LEU A C 1
ATOM 711 O O . LEU A 1 86 ? 0.628 -0.511 3.556 1.00 95.56 86 LEU A O 1
ATOM 715 N N . LEU A 1 87 ? -1.050 -0.900 2.110 1.00 94.00 87 LEU A N 1
ATOM 716 C CA . LEU A 1 87 ? -0.622 0.091 1.132 1.00 94.00 87 LEU A CA 1
ATOM 717 C C . LEU A 1 87 ? -1.400 1.385 1.337 1.00 94.00 87 LEU A C 1
ATOM 719 O O . LEU A 1 87 ? -2.626 1.390 1.482 1.00 94.00 87 LEU A O 1
ATOM 723 N N . ILE A 1 88 ? -0.661 2.490 1.331 1.00 91.56 88 ILE A N 1
ATOM 724 C CA . ILE A 1 88 ? -1.228 3.833 1.335 1.00 91.56 88 ILE A CA 1
ATOM 725 C C . ILE A 1 88 ? -0.770 4.606 0.103 1.00 91.56 88 ILE A C 1
ATOM 727 O O . ILE A 1 88 ? 0.360 4.454 -0.364 1.00 91.56 88 ILE A O 1
ATOM 731 N N . ARG A 1 89 ? -1.615 5.515 -0.380 1.00 87.12 89 ARG A N 1
ATOM 732 C CA . ARG A 1 89 ? -1.252 6.523 -1.368 1.00 87.12 89 ARG A CA 1
ATOM 733 C C . ARG A 1 89 ? -0.419 7.604 -0.691 1.00 87.12 89 ARG A C 1
ATOM 735 O O . ARG A 1 89 ? -0.915 8.378 0.130 1.00 87.12 89 ARG A O 1
ATOM 742 N N . HIS A 1 90 ? 0.848 7.704 -1.074 1.00 83.81 90 HIS A N 1
ATOM 743 C CA . HIS A 1 90 ? 1.705 8.824 -0.716 1.00 83.81 90 HIS A CA 1
ATOM 744 C C . HIS A 1 90 ? 2.168 9.550 -1.977 1.00 83.81 90 HIS A C 1
ATOM 746 O O . HIS A 1 90 ? 2.834 8.978 -2.837 1.00 83.81 90 HIS A O 1
ATOM 752 N N . GLN A 1 91 ? 1.807 10.833 -2.080 1.00 78.19 91 GLN A N 1
ATOM 753 C CA . GLN A 1 91 ? 1.978 11.618 -3.303 1.00 78.19 91 GLN A CA 1
ATOM 754 C C . GLN A 1 91 ? 1.334 10.888 -4.495 1.00 78.19 91 GLN A C 1
ATOM 756 O O . GLN A 1 91 ? 0.121 10.697 -4.518 1.00 78.19 91 GLN A O 1
ATOM 761 N N . GLN A 1 92 ? 2.136 10.464 -5.468 1.00 71.38 92 GLN A N 1
ATOM 762 C CA . GLN A 1 92 ? 1.688 9.806 -6.692 1.00 71.38 92 GLN A CA 1
ATOM 763 C C . GLN A 1 92 ? 2.024 8.309 -6.718 1.00 71.38 92 GLN A C 1
ATOM 765 O O . GLN A 1 92 ? 1.949 7.705 -7.783 1.00 71.38 92 GLN A O 1
ATOM 770 N N . ALA A 1 93 ? 2.391 7.704 -5.585 1.00 78.94 93 ALA A N 1
ATOM 771 C CA . ALA A 1 93 ? 2.765 6.295 -5.502 1.00 78.94 93 ALA A CA 1
ATOM 772 C C . ALA A 1 93 ? 2.057 5.581 -4.346 1.00 78.94 93 ALA A C 1
ATOM 774 O O . ALA A 1 93 ? 1.741 6.193 -3.324 1.00 78.94 93 ALA A O 1
ATOM 775 N N . ASP A 1 94 ? 1.834 4.279 -4.504 1.00 87.44 94 ASP A N 1
ATOM 776 C CA . ASP A 1 94 ? 1.520 3.416 -3.368 1.00 87.44 94 ASP A CA 1
ATOM 777 C C . ASP A 1 94 ? 2.809 3.082 -2.618 1.00 87.44 94 ASP A C 1
ATOM 779 O O . ASP A 1 94 ? 3.867 2.888 -3.223 1.00 87.44 94 ASP A O 1
ATOM 783 N N . VAL A 1 95 ? 2.726 3.065 -1.291 1.00 91.00 95 VAL A N 1
ATOM 784 C CA . VAL A 1 95 ? 3.849 2.753 -0.407 1.00 91.00 95 VAL A CA 1
ATOM 785 C C . VAL A 1 95 ? 3.380 1.821 0.699 1.00 91.00 95 VAL A C 1
ATOM 787 O O . VAL A 1 95 ? 2.292 2.009 1.251 1.00 91.00 95 VAL A O 1
ATOM 790 N N . ARG A 1 96 ? 4.211 0.841 1.058 1.00 93.75 96 ARG A N 1
ATOM 791 C CA . ARG A 1 96 ? 3.951 -0.038 2.190 1.00 93.75 96 ARG A CA 1
ATOM 792 C C . ARG A 1 96 ? 4.083 0.760 3.475 1.00 93.75 96 ARG A C 1
ATOM 794 O O . ARG A 1 96 ? 5.089 1.426 3.718 1.00 93.75 96 ARG A O 1
ATOM 801 N N . PHE A 1 97 ? 3.070 0.671 4.315 1.00 95.56 97 PHE A N 1
ATOM 802 C CA . PHE A 1 97 ? 3.031 1.275 5.633 1.00 95.56 97 PHE A CA 1
ATOM 803 C C . PHE A 1 97 ? 2.949 0.167 6.674 1.00 95.56 97 PHE A C 1
ATOM 805 O O . PHE A 1 97 ? 2.077 -0.691 6.576 1.00 95.56 97 PHE A O 1
ATOM 812 N N . LYS A 1 98 ? 3.853 0.174 7.656 1.00 96.38 98 LYS A N 1
ATOM 813 C CA . LYS A 1 98 ? 3.802 -0.722 8.817 1.00 96.38 98 LYS A CA 1
ATOM 814 C C . LYS A 1 98 ? 3.394 0.069 10.044 1.00 96.38 98 LYS A C 1
ATOM 816 O O . LYS A 1 98 ? 4.065 1.042 10.380 1.00 96.38 98 LYS A O 1
ATOM 821 N N . ILE A 1 99 ? 2.327 -0.359 10.697 1.00 96.31 99 ILE A N 1
ATOM 822 C CA . ILE A 1 99 ? 1.744 0.335 11.843 1.00 96.31 99 ILE A CA 1
ATOM 823 C C . ILE A 1 99 ? 2.634 0.124 13.067 1.00 96.31 99 ILE A C 1
ATOM 825 O O . ILE A 1 99 ? 3.070 -0.997 13.335 1.00 96.31 99 ILE A O 1
ATOM 829 N N . THR A 1 100 ? 2.904 1.199 13.799 1.00 95.94 100 THR A N 1
ATOM 830 C CA . THR A 1 100 ? 3.646 1.167 15.066 1.00 95.94 100 THR A CA 1
ATOM 831 C C . THR A 1 100 ? 2.796 1.606 16.243 1.00 95.94 100 THR A C 1
ATOM 833 O O . THR A 1 100 ? 3.040 1.126 17.335 1.00 95.94 100 THR A O 1
ATOM 836 N N . GLU A 1 101 ? 1.811 2.483 16.036 1.00 93.75 101 GLU A N 1
ATOM 837 C CA . GLU A 1 101 ? 0.875 2.906 17.081 1.00 93.75 101 GLU A CA 1
ATOM 838 C C . GLU A 1 101 ? -0.392 3.535 16.469 1.00 93.75 101 GLU A C 1
ATOM 840 O O . GLU A 1 101 ? -0.452 3.862 15.273 1.00 93.75 101 GLU A O 1
ATOM 845 N N . PHE A 1 102 ? -1.403 3.759 17.310 1.00 90.69 102 PHE A N 1
ATOM 846 C CA . PHE A 1 102 ? -2.648 4.435 16.943 1.00 90.69 102 PHE A CA 1
ATOM 847 C C . PHE A 1 102 ? -2.764 5.777 17.664 1.00 90.69 102 PHE A C 1
ATOM 849 O O . PHE A 1 102 ? -2.678 5.864 18.886 1.00 90.69 102 PHE A O 1
ATOM 856 N N . SER A 1 103 ? -3.001 6.846 16.904 1.00 84.56 103 SER A N 1
ATOM 857 C CA . SER A 1 103 ? -3.154 8.187 17.460 1.00 84.56 103 SER A CA 1
ATOM 858 C C . SER A 1 103 ? -4.539 8.362 18.101 1.00 84.56 103 SER A C 1
ATOM 860 O O . SER A 1 103 ? -5.546 8.317 17.383 1.00 84.56 103 SER A O 1
ATOM 862 N N . PRO A 1 104 ? -4.627 8.677 19.409 1.00 70.56 104 PRO A N 1
ATOM 863 C CA . PRO A 1 104 ? -5.902 8.748 20.129 1.00 70.56 104 PRO A CA 1
ATOM 864 C C . PRO A 1 104 ? -6.771 9.951 19.733 1.00 70.56 104 PRO A C 1
ATOM 866 O O . PRO A 1 104 ? -7.970 9.963 19.984 1.00 70.56 104 PRO A O 1
ATOM 869 N N . ARG A 1 105 ? -6.185 10.992 19.128 1.00 66.00 105 ARG A N 1
ATOM 870 C CA . ARG A 1 105 ? -6.858 12.290 18.938 1.00 66.00 105 ARG A CA 1
ATOM 871 C C . ARG A 1 105 ? -7.517 12.459 17.569 1.00 66.00 105 ARG A C 1
ATOM 873 O O . ARG A 1 105 ? -8.336 13.353 17.398 1.00 66.00 105 ARG A O 1
ATOM 880 N N . ALA A 1 106 ? -7.133 11.634 16.596 1.00 68.00 106 ALA A N 1
ATOM 881 C CA . ALA A 1 106 ? -7.561 11.784 15.204 1.00 68.00 106 ALA A CA 1
ATOM 882 C C . ALA A 1 106 ? -7.808 10.451 14.488 1.00 68.00 106 ALA A C 1
ATOM 884 O O . ALA A 1 106 ? -7.934 10.452 13.266 1.00 68.00 106 ALA A O 1
ATOM 885 N N . LYS A 1 107 ? -7.822 9.327 15.227 1.00 77.25 107 LYS A N 1
ATOM 886 C CA . LYS A 1 107 ? -7.951 7.971 14.665 1.00 77.25 107 LYS A CA 1
ATOM 887 C C . LYS A 1 107 ? -7.016 7.754 13.468 1.00 77.25 107 LYS A C 1
ATOM 889 O O . LYS A 1 107 ? -7.375 7.159 12.459 1.00 77.25 107 LYS A O 1
ATOM 894 N N . ASN A 1 108 ? -5.811 8.305 13.568 1.00 85.62 108 ASN A N 1
ATOM 895 C CA . ASN A 1 108 ? -4.767 8.122 12.572 1.00 85.62 108 ASN A CA 1
ATOM 896 C C . ASN A 1 108 ? -3.892 6.944 12.983 1.00 85.62 108 ASN A C 1
ATOM 898 O O . ASN A 1 108 ? -3.717 6.690 14.174 1.00 85.62 108 ASN A O 1
ATOM 902 N N . MET A 1 109 ? -3.269 6.290 12.010 1.00 91.50 109 MET A N 1
ATOM 903 C CA . MET A 1 109 ? -2.200 5.335 12.290 1.00 91.50 109 MET A CA 1
ATOM 904 C C . MET A 1 109 ? -0.858 6.045 12.187 1.00 91.50 109 MET A C 1
ATOM 906 O O . MET A 1 109 ? -0.645 6.852 11.276 1.00 91.50 109 MET A O 1
ATOM 910 N N . ILE A 1 110 ? 0.042 5.740 13.111 1.00 93.62 110 ILE A N 1
ATOM 911 C CA . ILE A 1 110 ? 1.442 6.146 13.044 1.00 93.62 110 ILE A CA 1
ATOM 912 C C . ILE A 1 110 ? 2.260 4.891 12.755 1.00 93.62 110 ILE A C 1
ATOM 914 O O . ILE A 1 110 ? 1.902 3.782 13.156 1.00 93.62 110 ILE A O 1
ATOM 918 N N . GLY A 1 111 ? 3.302 5.049 11.950 1.00 94.31 111 GLY A N 1
ATOM 919 C CA . GLY A 1 111 ? 4.016 3.910 11.414 1.00 94.31 111 GLY A CA 1
ATOM 920 C C . GLY A 1 111 ? 5.198 4.273 10.542 1.00 94.31 111 GLY A C 1
ATOM 921 O O . GLY A 1 111 ? 5.542 5.438 10.333 1.00 94.31 111 GLY A O 1
ATOM 922 N N . THR A 1 112 ? 5.814 3.231 10.003 1.00 95.56 112 THR A N 1
ATOM 923 C CA . THR A 1 112 ? 6.950 3.340 9.094 1.00 95.56 112 THR A CA 1
ATOM 924 C C . THR A 1 112 ? 6.481 3.202 7.652 1.00 95.56 112 THR A C 1
ATOM 926 O O . THR A 1 112 ? 5.873 2.195 7.287 1.00 95.56 112 THR A O 1
ATOM 929 N N . ARG A 1 113 ? 6.796 4.190 6.808 1.00 93.19 113 ARG A N 1
ATOM 930 C CA . ARG A 1 113 ? 6.632 4.087 5.348 1.00 93.19 113 ARG A CA 1
ATOM 931 C C . ARG A 1 113 ? 7.866 3.460 4.720 1.00 93.19 113 ARG A C 1
ATOM 933 O O . ARG A 1 113 ? 8.980 3.900 4.984 1.00 93.19 113 ARG A O 1
ATOM 940 N N . TYR A 1 114 ? 7.651 2.504 3.835 1.00 89.69 114 TYR A N 1
ATOM 941 C CA . TYR A 1 114 ? 8.672 1.857 3.028 1.00 89.69 114 TYR A CA 1
ATOM 942 C C . TYR A 1 114 ? 8.472 2.292 1.581 1.00 89.69 114 TYR A C 1
ATOM 944 O O . TYR A 1 114 ? 7.472 1.958 0.941 1.00 89.69 114 TYR A O 1
ATOM 952 N N . LEU A 1 115 ? 9.400 3.112 1.092 1.00 82.50 115 LEU A N 1
ATOM 953 C CA . LEU A 1 115 ? 9.410 3.528 -0.302 1.00 82.50 115 LEU A CA 1
ATOM 954 C C . LEU A 1 115 ? 10.087 2.434 -1.117 1.00 82.50 115 LEU A C 1
A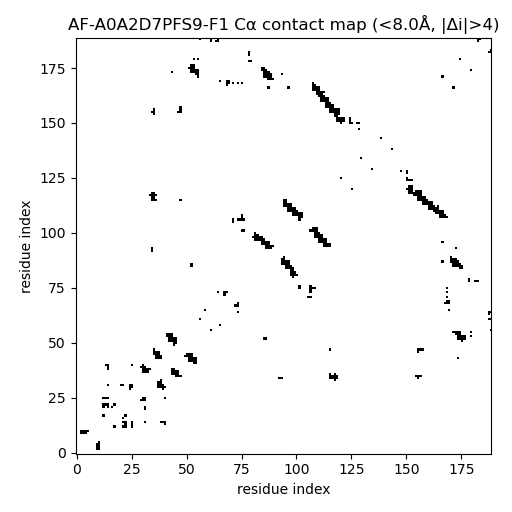TOM 956 O O . LEU A 1 115 ? 11.267 2.156 -0.922 1.00 82.50 115 LEU A O 1
ATOM 960 N N . ASN A 1 116 ? 9.339 1.831 -2.028 1.00 73.81 116 ASN A N 1
ATOM 961 C CA . ASN A 1 116 ? 9.877 0.862 -2.964 1.00 73.81 116 ASN A CA 1
ATOM 962 C C . ASN A 1 116 ? 10.293 1.602 -4.242 1.00 73.81 116 ASN A C 1
ATOM 964 O O . ASN A 1 116 ? 9.555 2.440 -4.766 1.00 73.81 116 ASN A O 1
ATOM 968 N N . ILE A 1 117 ? 11.484 1.294 -4.748 1.00 67.12 117 ILE A N 1
ATOM 969 C CA . ILE A 1 117 ? 11.965 1.762 -6.046 1.00 67.12 117 ILE A CA 1
ATOM 970 C C . ILE A 1 117 ? 12.083 0.521 -6.938 1.00 67.12 117 ILE A C 1
ATOM 972 O O . ILE A 1 117 ? 12.925 -0.339 -6.704 1.00 67.12 117 ILE A O 1
ATOM 976 N N . ALA A 1 118 ? 11.243 0.428 -7.977 1.00 53.88 118 ALA A N 1
ATOM 977 C CA . ALA A 1 118 ? 11.302 -0.628 -9.018 1.00 53.88 118 ALA A CA 1
ATOM 978 C C . ALA A 1 118 ? 12.503 -0.485 -9.969 1.00 53.88 118 ALA A C 1
ATOM 980 O O . ALA A 1 118 ? 12.586 -1.120 -11.009 1.00 53.88 118 ALA A O 1
ATOM 981 N N . TRP A 1 119 ? 13.340 0.497 -9.701 1.00 54.19 119 TRP A N 1
ATOM 982 C CA . TRP A 1 119 ? 13.685 1.438 -10.735 1.00 54.19 119 TRP A CA 1
ATOM 983 C C . TRP A 1 119 ? 15.011 2.091 -10.344 1.00 54.19 119 TRP A C 1
ATOM 985 O O . TRP A 1 119 ? 15.110 3.276 -10.022 1.00 54.19 119 TRP A O 1
ATOM 995 N N . HIS A 1 120 ? 16.016 1.242 -10.236 1.00 49.62 120 HIS A N 1
ATOM 996 C CA . HIS A 1 120 ? 17.362 1.627 -9.880 1.00 49.62 120 HIS A CA 1
ATOM 997 C C . HIS A 1 120 ? 18.250 1.316 -11.077 1.00 49.62 120 HIS A C 1
ATOM 999 O O . HIS A 1 120 ? 18.004 0.367 -11.819 1.00 49.62 120 HIS A O 1
ATOM 1005 N N . TRP A 1 121 ? 19.244 2.165 -11.311 1.00 52.75 121 TRP A N 1
ATOM 1006 C CA . TRP A 1 121 ? 20.344 1.745 -12.155 1.00 52.75 121 TRP A CA 1
ATOM 1007 C C . TRP A 1 121 ? 21.148 0.742 -11.347 1.00 52.75 121 TRP A C 1
ATOM 1009 O O . TRP A 1 121 ? 21.533 1.038 -10.213 1.00 52.75 121 TRP A O 1
ATOM 1019 N N . ASP A 1 122 ? 21.431 -0.414 -11.927 1.00 52.59 122 ASP A N 1
ATOM 1020 C CA . ASP A 1 122 ? 22.702 -1.019 -11.584 1.00 52.59 122 ASP A CA 1
ATOM 1021 C C . ASP A 1 122 ? 23.828 -0.141 -12.164 1.00 52.59 122 ASP A C 1
ATOM 1023 O O . ASP A 1 122 ? 23.623 0.741 -13.008 1.00 52.59 122 ASP A O 1
ATOM 1027 N N . GLU A 1 123 ? 25.039 -0.319 -11.653 1.00 61.72 123 GLU A N 1
ATOM 1028 C CA . GLU A 1 123 ? 26.183 0.489 -12.075 1.00 61.72 123 GLU A CA 1
ATOM 1029 C C . GLU A 1 123 ? 26.419 0.396 -13.597 1.00 61.72 123 GLU A C 1
ATOM 1031 O O . GLU A 1 123 ? 26.792 1.378 -14.246 1.00 61.72 123 GLU A O 1
ATOM 1036 N N . GLU A 1 124 ? 26.113 -0.763 -14.183 1.00 66.88 124 GLU A N 1
ATOM 1037 C CA . GLU A 1 124 ? 26.222 -1.042 -15.611 1.00 66.88 124 GLU A CA 1
ATOM 1038 C C . GLU A 1 124 ? 25.211 -0.244 -16.453 1.00 66.88 124 GLU A C 1
ATOM 1040 O O . GLU A 1 124 ? 25.605 0.465 -17.386 1.00 66.88 124 GLU A O 1
ATOM 1045 N N . GLY A 1 125 ? 23.926 -0.273 -16.095 1.00 67.44 125 GLY A N 1
ATOM 1046 C CA . GLY A 1 125 ? 22.853 0.469 -16.751 1.00 67.44 125 GLY A CA 1
ATOM 1047 C C . GLY A 1 125 ? 23.066 1.980 -16.687 1.00 67.44 125 GLY A C 1
ATOM 1048 O O . GLY A 1 125 ? 22.853 2.677 -17.686 1.00 67.44 125 GLY A O 1
ATOM 1049 N N . TRP A 1 126 ? 23.591 2.498 -15.567 1.00 65.81 126 TRP A N 1
ATOM 1050 C CA . TRP A 1 126 ? 23.948 3.919 -15.464 1.00 65.81 126 TRP A CA 1
ATOM 1051 C C . TRP A 1 126 ? 25.089 4.302 -16.406 1.00 65.81 126 TRP A C 1
ATOM 1053 O O . TRP A 1 126 ? 25.050 5.342 -17.071 1.00 65.81 126 TRP A O 1
ATOM 1063 N N . ASN A 1 127 ? 26.122 3.463 -16.477 1.00 72.62 127 ASN A N 1
ATOM 1064 C CA . ASN A 1 127 ? 27.264 3.701 -17.349 1.00 72.62 127 ASN A CA 1
ATOM 1065 C C . ASN A 1 127 ? 26.875 3.622 -18.830 1.00 72.62 127 ASN A C 1
ATOM 1067 O O . ASN A 1 127 ? 27.314 4.467 -19.616 1.00 72.62 127 ASN A O 1
ATOM 1071 N N . LYS A 1 128 ? 25.995 2.685 -19.198 1.00 70.44 128 LYS A N 1
ATOM 1072 C CA . LYS A 1 128 ? 25.441 2.577 -20.551 1.00 70.44 128 LYS A CA 1
ATOM 1073 C C . LYS A 1 128 ? 24.623 3.812 -20.934 1.00 70.44 128 LYS A C 1
ATOM 1075 O O . LYS A 1 128 ? 24.885 4.407 -21.978 1.00 70.44 128 LYS A O 1
ATOM 1080 N N . TYR A 1 129 ? 23.719 4.266 -20.061 1.00 67.06 129 TYR A N 1
ATOM 1081 C CA . TYR A 1 129 ? 22.923 5.474 -20.302 1.00 67.06 129 TYR A CA 1
ATOM 1082 C C . TYR A 1 129 ? 23.802 6.706 -20.564 1.00 67.06 129 TYR A C 1
ATOM 1084 O O . TYR A 1 129 ? 23.587 7.401 -21.555 1.00 67.06 129 TYR A O 1
ATOM 1092 N N . LYS A 1 130 ? 24.823 6.951 -19.726 1.00 72.62 130 LYS A N 1
ATOM 1093 C CA . LYS A 1 130 ? 25.753 8.090 -19.891 1.00 72.62 130 LYS A CA 1
ATOM 1094 C C . LYS A 1 130 ? 26.534 8.046 -21.207 1.00 72.62 130 LYS A C 1
ATOM 1096 O O . LYS A 1 130 ? 26.909 9.095 -21.721 1.00 72.62 130 LYS A O 1
ATOM 1101 N N . LYS A 1 131 ? 26.819 6.846 -21.723 1.00 76.38 131 LYS A N 1
ATOM 1102 C CA . LYS A 1 131 ? 27.550 6.651 -22.981 1.00 76.38 131 LYS A CA 1
ATOM 1103 C C . LYS A 1 131 ? 26.664 6.901 -24.203 1.00 76.38 131 LYS A C 1
ATOM 1105 O O . LYS A 1 131 ? 27.139 7.456 -25.186 1.00 76.38 131 LYS A O 1
ATOM 1110 N N . GLU A 1 132 ? 25.405 6.474 -24.143 1.00 72.31 132 GLU A N 1
ATOM 1111 C CA . GLU A 1 132 ? 24.455 6.566 -25.262 1.00 72.31 132 GLU A CA 1
ATOM 1112 C C . GLU A 1 132 ? 23.702 7.902 -25.302 1.00 72.31 132 GLU A C 1
ATOM 1114 O O . GLU A 1 132 ? 23.233 8.311 -26.360 1.00 72.31 132 GLU A O 1
ATOM 1119 N N . ASN A 1 133 ? 23.621 8.601 -24.169 1.00 66.94 133 ASN A N 1
ATOM 1120 C CA . ASN A 1 133 ? 22.953 9.890 -24.038 1.00 66.94 133 ASN A CA 1
ATOM 1121 C C . ASN A 1 133 ? 23.910 10.864 -23.336 1.00 66.94 133 ASN A C 1
ATOM 1123 O O . ASN A 1 133 ? 23.910 10.921 -22.100 1.00 66.94 133 ASN A O 1
ATOM 1127 N N . PRO A 1 134 ? 24.752 11.614 -24.076 1.00 64.12 134 PRO A N 1
ATOM 1128 C CA . PRO A 1 134 ? 25.531 12.695 -23.489 1.00 64.12 134 PRO A CA 1
ATOM 1129 C C . PRO A 1 134 ? 24.536 13.716 -22.939 1.00 64.12 134 PRO A C 1
ATOM 1131 O O . PRO A 1 134 ? 23.919 14.456 -23.695 1.00 64.12 134 PRO A O 1
ATOM 1134 N N . ILE A 1 135 ? 24.302 13.670 -21.628 1.00 59.12 135 ILE A N 1
ATOM 1135 C CA . ILE A 1 135 ? 23.284 14.478 -20.957 1.00 59.12 135 ILE A CA 1
ATOM 1136 C C . ILE A 1 135 ? 23.628 15.949 -21.206 1.00 59.12 135 ILE A C 1
ATOM 1138 O O . ILE A 1 135 ? 24.536 16.490 -20.572 1.00 59.12 135 ILE A O 1
ATOM 1142 N N . GLU A 1 136 ? 22.919 16.603 -22.123 1.00 59.69 136 GLU A N 1
ATOM 1143 C CA . GLU A 1 136 ? 22.991 18.052 -22.245 1.00 59.69 136 GLU A CA 1
ATOM 1144 C C . GLU A 1 136 ? 22.360 18.651 -20.986 1.00 59.69 136 GLU A C 1
ATOM 1146 O O . GLU A 1 136 ? 21.264 18.276 -20.563 1.00 59.69 136 GLU A O 1
ATOM 1151 N N . THR A 1 137 ? 23.066 19.582 -20.351 1.00 54.72 137 THR A N 1
ATOM 1152 C CA . THR A 1 137 ? 22.770 20.121 -19.013 1.00 54.72 137 THR A CA 1
ATOM 1153 C C . THR A 1 137 ? 21.407 20.814 -18.871 1.00 54.72 137 THR A C 1
ATOM 1155 O O . THR A 1 137 ? 21.031 21.168 -17.757 1.00 54.72 137 THR A O 1
ATOM 1158 N N . ASN A 1 138 ? 20.646 20.966 -19.961 1.00 59.09 138 ASN A N 1
ATOM 1159 C CA . ASN A 1 138 ? 19.387 21.712 -20.024 1.00 59.09 138 ASN A CA 1
ATOM 1160 C C . ASN A 1 138 ? 18.176 20.898 -20.517 1.00 59.09 138 ASN A C 1
ATOM 1162 O O . ASN A 1 138 ? 17.127 21.481 -20.809 1.00 59.09 138 ASN A O 1
ATOM 1166 N N . GLU A 1 139 ? 18.261 19.570 -20.622 1.00 60.34 139 GLU A N 1
ATOM 1167 C CA . GLU A 1 139 ? 17.075 18.792 -20.985 1.00 60.34 139 GLU A CA 1
ATOM 1168 C C . GLU A 1 139 ? 16.008 18.813 -19.879 1.00 60.34 139 GLU A C 1
ATOM 1170 O O . GLU A 1 139 ? 16.259 18.574 -18.698 1.00 60.34 139 GLU A O 1
ATOM 1175 N N . SER A 1 140 ? 14.760 19.071 -20.273 1.00 57.50 140 SER A N 1
ATOM 1176 C CA . SER A 1 140 ? 13.613 19.030 -19.368 1.00 57.50 140 SER A CA 1
ATOM 1177 C C . SER A 1 140 ? 13.472 17.649 -18.715 1.00 57.50 140 SER A C 1
ATOM 1179 O O . SER A 1 140 ? 13.445 16.644 -19.429 1.00 57.50 140 SER A O 1
ATOM 1181 N N . ASN A 1 141 ? 13.267 17.606 -17.392 1.00 54.81 141 ASN A N 1
ATOM 1182 C CA . ASN A 1 141 ? 13.187 16.374 -16.588 1.00 54.81 141 ASN A CA 1
ATOM 1183 C C . ASN A 1 141 ? 12.298 15.263 -17.176 1.00 54.81 141 ASN A C 1
ATOM 1185 O O . ASN A 1 141 ? 12.599 14.091 -16.986 1.00 54.81 141 ASN A O 1
ATOM 1189 N N . TRP A 1 142 ? 11.219 15.595 -17.893 1.00 52.00 142 TRP A N 1
ATOM 1190 C CA . TRP A 1 142 ? 10.325 14.603 -18.502 1.00 52.00 142 TRP A CA 1
ATOM 1191 C C . TRP A 1 142 ? 10.931 13.886 -19.726 1.00 52.00 142 TRP A C 1
ATOM 1193 O O . TRP A 1 142 ? 10.662 12.701 -19.921 1.00 52.00 142 TRP A O 1
ATOM 1203 N N . LYS A 1 143 ? 11.761 14.568 -20.535 1.00 54.25 143 LYS A N 1
ATOM 1204 C CA . LYS A 1 143 ? 12.474 13.966 -21.684 1.00 54.25 143 LYS A CA 1
ATOM 1205 C C . LYS A 1 143 ? 13.545 13.008 -21.200 1.00 54.25 143 LYS A C 1
ATOM 1207 O O . LYS A 1 143 ? 13.580 11.853 -21.616 1.00 54.25 143 LYS A O 1
ATOM 1212 N N . VAL A 1 144 ? 14.314 13.490 -20.230 1.00 55.16 144 VAL A N 1
ATOM 1213 C CA . VAL A 1 144 ? 15.295 12.716 -19.483 1.00 55.16 144 VAL A CA 1
ATOM 1214 C C . VAL A 1 144 ? 14.628 11.471 -18.882 1.00 55.16 144 VAL A C 1
ATOM 1216 O O . VAL A 1 144 ? 15.163 10.376 -18.985 1.00 55.16 144 VAL A O 1
ATOM 1219 N N . TRP A 1 145 ? 13.416 11.590 -18.326 1.00 52.47 145 TRP A N 1
ATOM 1220 C CA . TRP A 1 145 ? 12.657 10.445 -17.808 1.00 52.47 145 TRP A CA 1
ATOM 1221 C C . TRP A 1 145 ? 12.320 9.409 -18.894 1.00 52.47 145 TRP A C 1
ATOM 1223 O O . TRP A 1 145 ? 12.578 8.225 -18.710 1.00 52.47 145 TRP A O 1
ATOM 1233 N N . HIS A 1 146 ? 11.808 9.836 -20.052 1.00 55.25 146 HIS A N 1
ATOM 1234 C CA . HIS A 1 146 ? 11.466 8.925 -21.152 1.00 55.25 146 HIS A CA 1
ATOM 1235 C C . HIS A 1 146 ? 12.673 8.189 -21.746 1.00 55.25 146 HIS A C 1
ATOM 1237 O O . HIS A 1 146 ? 12.565 7.000 -22.039 1.00 55.25 146 HIS A O 1
ATOM 1243 N N . GLN A 1 147 ? 13.805 8.877 -21.914 1.00 55.78 147 GLN A N 1
ATOM 1244 C CA . GLN A 1 147 ? 15.049 8.278 -22.411 1.00 55.78 147 GLN A CA 1
ATOM 1245 C C . GLN A 1 147 ? 15.657 7.314 -21.394 1.00 55.78 147 GLN A C 1
ATOM 1247 O O . GLN A 1 147 ? 16.200 6.274 -21.762 1.00 55.78 147 GLN A O 1
ATOM 1252 N N . ARG A 1 148 ? 15.537 7.636 -20.100 1.00 51.34 148 ARG A N 1
ATOM 1253 C CA . ARG A 1 148 ? 16.050 6.796 -19.023 1.00 51.34 148 ARG A CA 1
ATOM 1254 C C . ARG A 1 148 ? 15.409 5.416 -19.062 1.00 51.34 148 ARG A C 1
ATOM 1256 O O . ARG A 1 148 ? 16.156 4.460 -18.917 1.00 51.34 148 ARG A O 1
ATOM 1263 N N . ASN A 1 149 ? 14.089 5.298 -19.245 1.00 52.03 149 ASN A N 1
ATOM 1264 C CA . ASN A 1 149 ? 13.324 4.049 -19.050 1.00 52.03 149 ASN A CA 1
ATOM 1265 C C . ASN A 1 149 ? 13.851 2.818 -19.812 1.00 52.03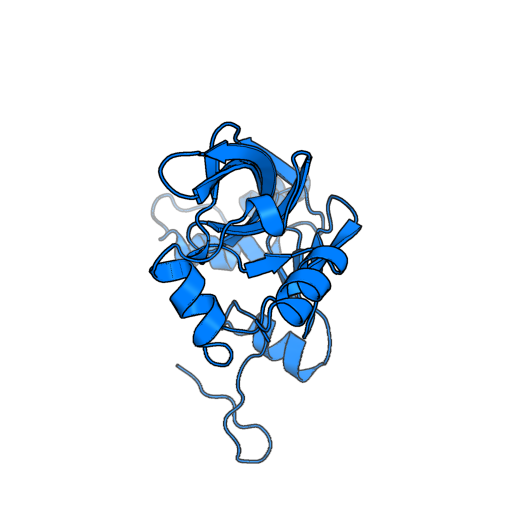 149 ASN A C 1
ATOM 1267 O O . ASN A 1 149 ? 13.607 1.697 -19.379 1.00 52.03 149 ASN A O 1
ATOM 1271 N N . ALA A 1 150 ? 14.583 3.003 -20.915 1.00 54.41 150 ALA A N 1
ATOM 1272 C CA . ALA A 1 150 ? 15.167 1.911 -21.701 1.00 54.41 150 ALA A CA 1
ATOM 1273 C C . ALA A 1 150 ? 16.348 1.186 -21.013 1.00 54.41 150 ALA A C 1
ATOM 1275 O O . ALA A 1 150 ? 16.775 0.136 -21.487 1.00 54.41 150 ALA A O 1
ATOM 1276 N N . PHE A 1 151 ? 16.882 1.737 -19.916 1.00 50.06 151 PHE A N 1
ATOM 1277 C CA . PHE A 1 151 ? 18.114 1.273 -19.256 1.00 50.06 151 PHE A CA 1
ATOM 1278 C C . PHE A 1 151 ? 17.911 0.820 -17.805 1.00 50.06 151 PHE A C 1
ATOM 1280 O O . PHE A 1 151 ? 18.862 0.809 -17.026 1.00 50.06 151 PHE A O 1
ATOM 1287 N N . TRP A 1 152 ? 16.675 0.543 -17.391 1.00 55.25 152 TRP A N 1
ATOM 1288 C CA . TRP A 1 152 ? 16.381 0.257 -15.985 1.00 55.25 152 TRP A CA 1
ATOM 1289 C C . TRP A 1 152 ? 16.479 -1.247 -15.792 1.00 55.25 152 TRP A C 1
ATOM 1291 O O . TRP A 1 152 ? 16.017 -2.016 -16.637 1.00 55.25 152 TRP A O 1
ATOM 1301 N N . THR A 1 153 ? 17.104 -1.671 -14.699 1.00 49.78 153 THR A N 1
ATOM 1302 C CA . THR A 1 153 ? 17.186 -3.090 -14.382 1.00 49.78 153 THR A CA 1
ATOM 1303 C C . THR A 1 153 ? 15.914 -3.565 -13.710 1.00 49.78 153 THR A C 1
ATOM 1305 O O . THR A 1 153 ? 15.259 -2.849 -12.950 1.00 49.78 153 THR A O 1
ATOM 1308 N N . THR A 1 154 ? 15.546 -4.806 -14.014 1.00 51.06 154 THR A N 1
ATOM 1309 C CA . THR A 1 154 ? 14.445 -5.494 -13.352 1.00 51.06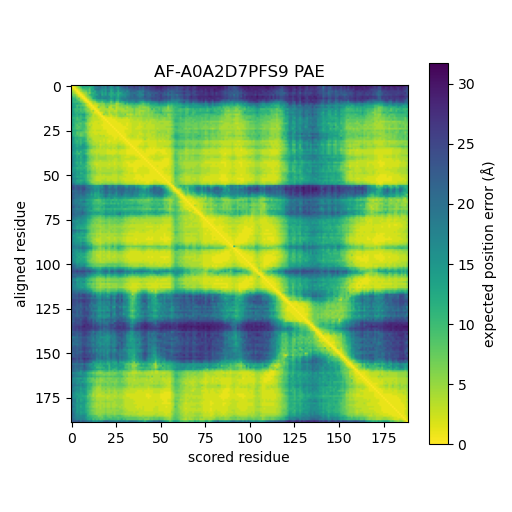 154 THR A CA 1
ATOM 1310 C C . THR A 1 154 ? 14.908 -5.927 -11.966 1.00 51.06 154 THR A C 1
ATOM 1312 O O . THR A 1 154 ? 15.686 -6.866 -11.822 1.00 51.06 154 THR A O 1
ATOM 1315 N N . GLY A 1 155 ? 14.437 -5.225 -10.943 1.00 54.22 155 GLY A N 1
ATOM 1316 C CA . GLY A 1 155 ? 14.678 -5.548 -9.544 1.00 54.22 155 GLY A CA 1
ATOM 1317 C C . GLY A 1 155 ? 14.072 -4.458 -8.673 1.00 54.22 155 GLY A C 1
ATOM 1318 O O . GLY A 1 155 ? 14.165 -3.273 -8.987 1.00 54.22 155 GLY A O 1
ATOM 1319 N N . SER A 1 156 ? 13.406 -4.839 -7.592 1.00 58.75 156 SER A N 1
ATOM 1320 C CA . SER A 1 156 ? 12.806 -3.865 -6.681 1.00 58.75 156 SER A CA 1
ATOM 1321 C C . SER A 1 156 ? 13.653 -3.774 -5.431 1.00 58.75 156 SER A C 1
ATOM 1323 O O . SER A 1 156 ? 13.889 -4.782 -4.773 1.00 58.75 156 SER A O 1
ATOM 1325 N N . VAL A 1 157 ? 14.115 -2.570 -5.109 1.00 63.81 157 VAL A N 1
ATOM 1326 C CA . VAL A 1 157 ? 14.904 -2.309 -3.903 1.00 63.81 157 VAL A CA 1
ATOM 1327 C C . VAL A 1 157 ? 14.153 -1.373 -2.976 1.00 63.81 157 VAL A C 1
ATOM 1329 O O . VAL A 1 157 ? 13.369 -0.515 -3.401 1.00 63.81 157 VAL A O 1
ATOM 1332 N N . LEU A 1 158 ? 14.386 -1.544 -1.678 1.00 68.50 158 LEU A N 1
ATOM 1333 C CA . LEU A 1 158 ? 13.831 -0.652 -0.679 1.00 68.50 158 LEU A CA 1
ATOM 1334 C C . LEU A 1 158 ? 14.642 0.649 -0.702 1.00 68.50 158 LEU A C 1
ATOM 1336 O O . LEU A 1 158 ? 15.814 0.658 -0.345 1.00 68.50 158 LEU A O 1
ATOM 1340 N N . ALA A 1 159 ? 14.009 1.750 -1.095 1.00 64.69 159 ALA A N 1
ATOM 1341 C CA . ALA A 1 159 ? 14.626 3.074 -1.150 1.00 64.69 159 ALA A CA 1
ATOM 1342 C C . ALA A 1 159 ? 14.964 3.633 0.233 1.00 64.69 159 ALA A C 1
ATOM 1344 O O . ALA A 1 159 ? 15.891 4.421 0.389 1.00 64.69 159 ALA A O 1
ATOM 1345 N N . GLY A 1 160 ? 14.156 3.270 1.229 1.00 73.25 160 GLY A N 1
ATOM 1346 C CA . GLY A 1 160 ? 14.341 3.699 2.605 1.00 73.25 160 GLY A CA 1
ATOM 1347 C C . GLY A 1 160 ? 13.092 3.520 3.459 1.00 73.25 160 GLY A C 1
ATOM 1348 O O . GLY A 1 160 ? 11.957 3.608 2.978 1.00 73.25 160 GLY A O 1
ATOM 1349 N N . ALA A 1 161 ? 13.329 3.288 4.748 1.00 85.19 161 ALA A N 1
ATOM 1350 C CA . ALA A 1 161 ? 12.314 3.312 5.789 1.00 85.19 161 ALA A CA 1
ATOM 1351 C C . ALA A 1 161 ? 12.184 4.737 6.345 1.00 85.19 161 ALA A C 1
ATOM 1353 O O . ALA A 1 161 ? 13.173 5.371 6.706 1.00 85.19 161 ALA A O 1
ATOM 1354 N N . GLN A 1 162 ? 10.958 5.242 6.416 1.00 89.44 162 GLN A N 1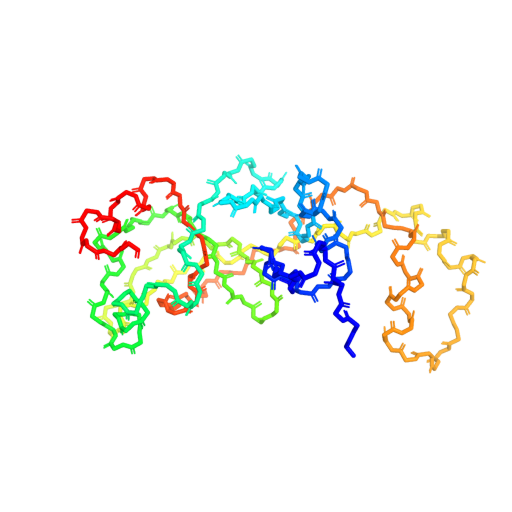
ATOM 1355 C CA . GLN A 1 162 ? 10.640 6.547 6.980 1.00 89.44 162 GLN A CA 1
ATOM 1356 C C . GLN A 1 162 ? 9.753 6.346 8.213 1.00 89.44 162 GLN A C 1
ATOM 1358 O O . GLN A 1 162 ? 8.552 6.120 8.031 1.00 89.44 162 GLN A O 1
ATOM 1363 N N . PRO A 1 163 ? 10.314 6.399 9.433 1.00 91.81 163 PRO A N 1
ATOM 1364 C CA . PRO A 1 163 ? 9.557 6.216 10.668 1.00 91.81 163 PRO A CA 1
ATOM 1365 C C . PRO A 1 163 ? 8.675 7.431 10.991 1.00 91.81 163 PRO A C 1
ATOM 1367 O O . PRO A 1 163 ? 8.801 8.500 10.374 1.00 91.81 163 PRO A O 1
ATOM 1370 N N . ASP A 1 164 ? 7.776 7.234 11.957 1.00 88.94 164 ASP A N 1
ATOM 1371 C CA . ASP A 1 164 ? 6.911 8.253 12.566 1.00 88.94 164 ASP A CA 1
ATOM 1372 C C . ASP A 1 164 ? 6.069 9.025 11.545 1.00 88.94 164 ASP A C 1
ATOM 1374 O O . ASP A 1 164 ? 5.919 10.251 11.575 1.00 88.94 164 ASP A O 1
ATOM 1378 N N . LYS A 1 165 ? 5.548 8.292 10.560 1.00 93.00 165 LYS A N 1
ATOM 1379 C CA . LYS A 1 165 ? 4.679 8.830 9.517 1.00 93.00 165 LYS A CA 1
ATOM 1380 C C . LYS A 1 165 ? 3.235 8.526 9.831 1.00 93.00 165 LYS A C 1
ATOM 1382 O O . LYS A 1 165 ? 2.905 7.496 10.399 1.00 93.00 165 LYS A O 1
ATOM 1387 N N . ILE A 1 166 ? 2.377 9.442 9.404 1.00 90.38 166 ILE A N 1
ATOM 1388 C CA . ILE A 1 166 ? 0.940 9.358 9.617 1.00 90.38 166 ILE A CA 1
ATOM 1389 C C . ILE A 1 166 ? 0.291 8.762 8.369 1.00 90.38 166 ILE A C 1
ATOM 1391 O O . ILE A 1 166 ? 0.432 9.315 7.274 1.00 90.38 166 ILE A O 1
ATOM 1395 N N . ALA A 1 167 ? -0.452 7.675 8.548 1.00 88.56 167 ALA A N 1
ATOM 1396 C CA . ALA A 1 167 ? -1.394 7.150 7.571 1.00 88.56 167 ALA A CA 1
ATOM 1397 C C . ALA A 1 167 ? -2.813 7.550 7.985 1.00 88.56 167 ALA A C 1
ATOM 1399 O O . ALA A 1 167 ? -3.309 7.161 9.045 1.00 88.56 167 ALA A O 1
ATOM 1400 N N . ARG A 1 168 ? -3.462 8.344 7.133 1.00 85.62 168 ARG A N 1
ATOM 1401 C CA . ARG A 1 168 ? -4.849 8.781 7.333 1.00 85.62 168 ARG A CA 1
ATOM 1402 C C . ARG A 1 168 ? -5.801 7.779 6.676 1.00 85.62 168 ARG A C 1
ATOM 1404 O O . ARG A 1 168 ? -5.416 7.237 5.638 1.00 85.62 168 ARG A O 1
ATOM 1411 N N . PRO A 1 169 ? -7.022 7.563 7.188 1.00 82.50 169 PRO A N 1
ATOM 1412 C CA . PRO A 1 169 ? -7.953 6.586 6.615 1.00 82.50 169 PRO A CA 1
ATOM 1413 C C . PRO A 1 169 ? -8.172 6.725 5.099 1.00 82.50 169 PRO A C 1
ATOM 1415 O O . PRO A 1 169 ? -8.047 5.764 4.352 1.00 82.50 169 PRO A O 1
ATOM 1418 N N . TRP A 1 170 ? -8.338 7.953 4.600 1.00 79.19 170 TRP A N 1
ATOM 1419 C CA . TRP A 1 170 ? -8.539 8.225 3.166 1.00 79.19 170 TRP A CA 1
ATOM 1420 C C . TRP A 1 170 ? -7.296 8.027 2.288 1.00 79.19 170 TRP A C 1
ATOM 1422 O O . TRP A 1 170 ? -7.355 8.232 1.078 1.00 79.19 170 TRP A O 1
ATOM 1432 N N . SER A 1 171 ? -6.147 7.703 2.884 1.00 85.31 171 SER A N 1
ATOM 1433 C CA . SER A 1 171 ? -4.935 7.377 2.130 1.00 85.31 171 SER A CA 1
ATOM 1434 C C . SER A 1 171 ? -4.799 5.883 1.858 1.00 85.31 171 SER A C 1
ATOM 1436 O O . SER A 1 171 ? -3.883 5.510 1.141 1.00 85.31 171 SER A O 1
ATOM 1438 N N . TRP A 1 172 ? -5.659 5.025 2.408 1.00 88.06 172 TRP A N 1
ATOM 1439 C CA . TRP A 1 172 ? -5.542 3.575 2.247 1.00 88.06 172 TRP A CA 1
ATOM 1440 C C . TRP A 1 172 ? -5.926 3.156 0.829 1.00 88.06 172 TRP A C 1
ATOM 1442 O O . TRP A 1 172 ? -6.932 3.617 0.294 1.00 88.06 172 TRP A O 1
ATOM 1452 N N . THR A 1 173 ? -5.115 2.295 0.218 1.00 87.75 173 THR A N 1
ATOM 1453 C CA . THR A 1 173 ? -5.347 1.816 -1.154 1.00 87.75 173 THR A CA 1
ATOM 1454 C C . THR A 1 173 ? -5.533 0.312 -1.222 1.00 87.75 173 THR A C 1
ATOM 1456 O O . THR A 1 173 ? -6.371 -0.168 -1.979 1.00 87.75 173 THR A O 1
ATOM 1459 N N . ALA A 1 174 ? -4.791 -0.440 -0.415 1.00 91.75 174 ALA A N 1
ATOM 1460 C CA . ALA A 1 174 ? -4.932 -1.884 -0.332 1.00 91.75 174 ALA A CA 1
ATOM 1461 C C . ALA A 1 174 ? -4.539 -2.385 1.057 1.00 91.75 174 ALA A C 1
ATOM 1463 O O . ALA A 1 174 ? -3.695 -1.793 1.730 1.00 91.75 174 ALA A O 1
ATOM 1464 N N . VAL A 1 175 ? -5.138 -3.487 1.487 1.00 93.75 175 VAL A N 1
ATOM 1465 C CA . VAL A 1 175 ? -4.921 -4.093 2.810 1.00 93.75 175 VAL A CA 1
ATOM 1466 C C . VAL A 1 175 ? -4.651 -5.584 2.676 1.00 93.75 175 VAL A C 1
ATOM 1468 O O . VAL A 1 175 ? -4.792 -6.155 1.602 1.00 93.75 175 VAL A O 1
ATOM 1471 N N . THR A 1 176 ? -4.229 -6.249 3.745 1.00 95.00 176 THR A N 1
ATOM 1472 C CA . THR A 1 176 ? -4.123 -7.713 3.722 1.00 95.00 176 THR A CA 1
ATOM 1473 C C . THR A 1 176 ? -5.508 -8.354 3.592 1.00 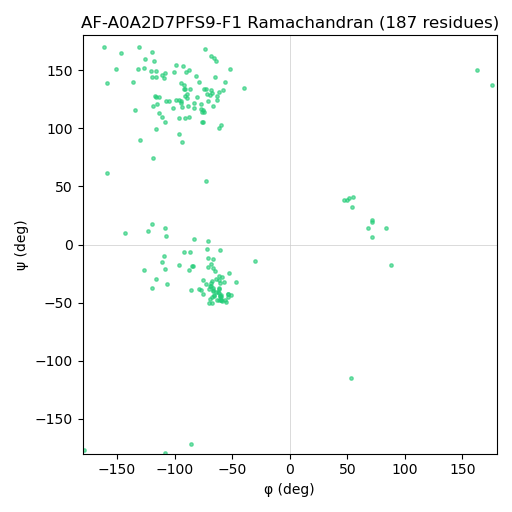95.00 176 THR A C 1
ATOM 1475 O O . THR A 1 176 ? -6.529 -7.742 3.916 1.00 95.00 176 THR A O 1
ATOM 1478 N N . LYS A 1 177 ? -5.553 -9.622 3.161 1.00 93.25 177 LYS A N 1
ATOM 1479 C CA . LYS A 1 177 ? -6.810 -10.379 3.037 1.00 93.25 177 LYS A CA 1
ATOM 1480 C C . LYS A 1 177 ? -7.618 -10.388 4.336 1.00 93.25 177 LYS A C 1
ATOM 1482 O O . LYS A 1 177 ? -8.831 -10.227 4.307 1.00 93.25 177 LYS A O 1
ATOM 1487 N N . GLU A 1 178 ? -6.944 -10.568 5.470 1.00 93.25 178 GLU A N 1
ATOM 1488 C CA . GLU A 1 178 ? -7.585 -10.591 6.788 1.00 93.25 178 GLU A CA 1
ATOM 1489 C C . GLU A 1 178 ? -8.300 -9.267 7.079 1.00 93.25 178 GLU A C 1
ATOM 1491 O O . GLU A 1 178 ? -9.466 -9.260 7.472 1.00 93.25 178 GLU A O 1
ATOM 1496 N N . THR A 1 179 ? -7.630 -8.139 6.845 1.00 92.38 179 THR A N 1
ATOM 1497 C CA . THR A 1 179 ? -8.232 -6.823 7.058 1.00 92.38 179 THR A CA 1
ATOM 1498 C C . THR A 1 179 ? -9.351 -6.535 6.061 1.00 92.38 179 THR A C 1
ATOM 1500 O O . THR A 1 179 ? -10.355 -5.941 6.449 1.00 92.38 179 THR A O 1
ATOM 1503 N N . LEU A 1 180 ? -9.232 -6.987 4.807 1.00 90.19 180 LEU A N 1
ATOM 1504 C CA . LEU A 1 180 ? -10.320 -6.865 3.835 1.00 90.19 180 LEU A CA 1
ATOM 1505 C C . LEU A 1 180 ? -11.583 -7.591 4.322 1.00 90.19 180 LEU A C 1
ATOM 1507 O O . LEU A 1 180 ? -12.670 -7.026 4.275 1.00 90.19 180 LEU A O 1
ATOM 1511 N N . LEU A 1 181 ? -11.442 -8.805 4.864 1.00 90.31 181 LEU A N 1
ATOM 1512 C CA . LEU A 1 181 ? -12.571 -9.543 5.438 1.00 90.31 181 LEU A CA 1
ATOM 1513 C C . LEU A 1 181 ? -13.191 -8.799 6.630 1.00 90.31 181 LEU A C 1
ATOM 1515 O O . LEU A 1 181 ? -14.413 -8.736 6.738 1.00 90.31 181 LEU A O 1
ATOM 1519 N N . LYS A 1 182 ? -12.376 -8.190 7.506 1.00 89.88 182 LYS A N 1
ATOM 1520 C CA . LYS A 1 182 ? -12.881 -7.355 8.614 1.00 89.88 182 LYS A CA 1
ATOM 1521 C C . LYS A 1 182 ? -13.691 -6.163 8.099 1.00 89.88 182 LYS A C 1
ATOM 1523 O O . LYS A 1 182 ? -14.768 -5.899 8.625 1.00 89.88 182 LYS A O 1
ATOM 1528 N N . LEU A 1 183 ? -13.206 -5.475 7.063 1.00 85.81 183 LEU A N 1
ATOM 1529 C CA . LEU A 1 183 ? -13.932 -4.376 6.416 1.00 85.81 183 LEU A CA 1
ATOM 1530 C C . LEU A 1 183 ? -15.286 -4.848 5.866 1.00 85.81 183 LEU A C 1
ATOM 1532 O O . LEU A 1 183 ? -16.314 -4.249 6.182 1.00 85.81 183 LEU A O 1
ATOM 1536 N N . GLN A 1 184 ? -15.302 -5.967 5.138 1.00 84.81 184 GLN A N 1
ATOM 1537 C CA . GLN A 1 184 ? -16.524 -6.545 4.572 1.00 84.81 184 GLN A CA 1
ATOM 1538 C C . GLN A 1 184 ? -17.542 -6.941 5.651 1.00 84.81 184 GLN A C 1
ATOM 1540 O O . GLN A 1 184 ? -18.732 -6.666 5.503 1.00 84.81 184 GLN A O 1
ATOM 1545 N N . LEU A 1 185 ? -17.089 -7.537 6.761 1.00 85.62 185 LEU A N 1
ATOM 1546 C CA . LEU A 1 185 ? -17.948 -7.901 7.896 1.00 85.62 185 LEU A CA 1
ATOM 1547 C C . LEU A 1 185 ? -18.571 -6.684 8.590 1.00 85.62 185 LEU A C 1
ATOM 1549 O O . LEU A 1 185 ? -19.672 -6.781 9.127 1.00 85.62 185 LEU A O 1
ATOM 1553 N N . LEU A 1 186 ? -17.890 -5.539 8.560 1.00 81.06 186 LEU A N 1
ATOM 1554 C CA . LEU A 1 186 ? -18.400 -4.271 9.080 1.00 81.06 186 LEU A CA 1
ATOM 1555 C C . LEU A 1 186 ? -19.306 -3.529 8.079 1.00 81.06 186 LEU A C 1
ATOM 1557 O O . LEU A 1 186 ? -19.753 -2.422 8.368 1.00 81.06 186 LEU A O 1
ATOM 1561 N N . GLY A 1 187 ? -19.601 -4.130 6.920 1.00 78.00 187 GLY A N 1
ATOM 1562 C CA . GLY A 1 187 ? -20.475 -3.550 5.897 1.00 78.00 187 GLY A CA 1
ATOM 1563 C C . GLY A 1 187 ? -19.775 -2.566 4.959 1.00 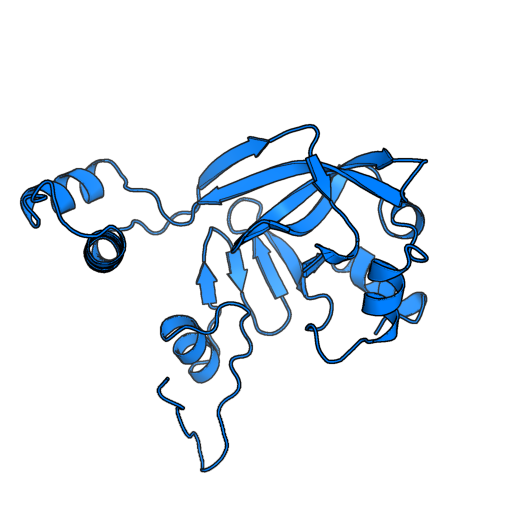78.00 187 GLY A C 1
ATOM 1564 O O . GLY A 1 187 ? -20.443 -1.837 4.226 1.00 78.00 187 GLY A O 1
ATOM 1565 N N . TYR A 1 188 ? -18.443 -2.543 4.963 1.00 75.62 188 TYR A N 1
ATOM 1566 C CA . TYR A 1 188 ? -17.646 -1.789 4.008 1.00 75.62 188 TYR A CA 1
ATOM 1567 C C . TYR A 1 188 ? -17.281 -2.718 2.833 1.00 75.62 188 TYR A C 1
ATOM 1569 O O . TYR A 1 188 ? -16.264 -3.407 2.889 1.00 75.62 188 TYR A O 1
ATOM 1577 N N . GLN A 1 189 ? -18.151 -2.775 1.811 1.00 61.81 189 GLN A N 1
ATOM 1578 C CA . GLN A 1 189 ? -17.934 -3.487 0.534 1.00 61.81 189 GLN A CA 1
ATOM 1579 C C . GLN A 1 189 ? -17.418 -2.531 -0.531 1.00 61.81 189 GLN A C 1
ATOM 1581 O O . GLN A 1 189 ? -18.218 -1.681 -0.975 1.00 61.81 189 GLN A O 1
#